Protein AF-A0A1G2YUL6-F1 (afdb_monomer)

Foldseek 3Di:
DPLVLVLVLLVVLLVVLVVPLVPDDFFQVVVQVVSQVSSCVSVVVPDPDGQWDWDPPDFTKIKGKDADPADFDPVQLVVQLCVVLVPPDDPDPPDPDDAWGWDDDDQWIWTQGPVRNMIMIMGTDDPVPGGNVVSSVVSSVVSVSVSSSSVSRVVRRVVVVVVVVPPDDDDDDDDDD

Structure (mmCIF, N/CA/C/O backbone):
data_AF-A0A1G2YUL6-F1
#
_entry.id   AF-A0A1G2YUL6-F1
#
loop_
_atom_site.group_PDB
_atom_site.id
_atom_site.type_symbol
_atom_site.label_atom_id
_atom_site.label_alt_id
_atom_site.label_comp_id
_atom_site.label_asym_id
_atom_site.label_entity_id
_atom_site.label_seq_id
_atom_site.pdbx_PDB_ins_code
_atom_site.Cartn_x
_atom_site.Cartn_y
_atom_site.Cartn_z
_atom_site.occupancy
_atom_site.B_iso_or_equiv
_atom_site.auth_seq_id
_atom_site.auth_comp_id
_atom_site.auth_asym_id
_atom_site.auth_atom_id
_atom_site.pdbx_PDB_model_num
ATOM 1 N N . MET A 1 1 ? -8.689 -12.193 5.234 1.00 68.38 1 MET A N 1
ATOM 2 C CA . MET A 1 1 ? -7.467 -12.429 6.040 1.00 68.38 1 MET A CA 1
ATOM 3 C C . MET A 1 1 ? -7.483 -11.539 7.281 1.00 68.38 1 MET A C 1
ATOM 5 O O . MET A 1 1 ? -7.908 -10.392 7.182 1.00 68.38 1 MET A O 1
ATOM 9 N N . GLU A 1 2 ? -7.037 -12.032 8.449 1.00 83.56 2 GLU A N 1
ATOM 10 C CA . GLU A 1 2 ? -6.941 -11.178 9.644 1.00 83.56 2 GLU A CA 1
ATOM 11 C C . GLU A 1 2 ? -5.981 -10.008 9.396 1.00 83.56 2 GLU A C 1
ATOM 13 O O . GLU A 1 2 ? -4.944 -10.163 8.755 1.00 83.56 2 GLU A O 1
ATOM 18 N N . ILE A 1 3 ? -6.290 -8.831 9.947 1.00 86.50 3 ILE A N 1
ATOM 19 C CA . ILE A 1 3 ? -5.481 -7.623 9.723 1.00 86.50 3 ILE A CA 1
ATOM 20 C C . ILE A 1 3 ? -4.007 -7.800 10.124 1.00 86.50 3 ILE A C 1
ATOM 22 O O . ILE A 1 3 ? -3.118 -7.212 9.507 1.00 86.50 3 ILE A O 1
ATOM 26 N N . ASP A 1 4 ? -3.736 -8.629 11.134 1.00 88.31 4 ASP A N 1
ATOM 27 C CA . ASP A 1 4 ? -2.378 -8.951 11.570 1.00 88.31 4 ASP A CA 1
ATOM 28 C C . ASP A 1 4 ? -1.623 -9.820 10.562 1.00 88.31 4 ASP A C 1
ATOM 30 O O . ASP A 1 4 ? -0.446 -9.558 10.293 1.00 88.31 4 ASP A O 1
ATOM 34 N N . ASP A 1 5 ? -2.303 -10.786 9.951 1.00 87.94 5 ASP A N 1
ATOM 35 C CA . ASP A 1 5 ? -1.745 -11.608 8.880 1.00 87.94 5 ASP A CA 1
ATOM 36 C C . ASP A 1 5 ? -1.470 -10.755 7.636 1.00 87.94 5 ASP A C 1
ATOM 38 O O . ASP A 1 5 ? -0.394 -10.858 7.041 1.00 87.94 5 ASP A O 1
ATOM 42 N N . THR A 1 6 ? -2.373 -9.826 7.295 1.00 88.94 6 THR A N 1
ATOM 43 C CA . THR A 1 6 ? -2.173 -8.871 6.194 1.00 88.94 6 THR A CA 1
ATOM 44 C C . THR A 1 6 ? -0.929 -8.011 6.418 1.00 88.94 6 THR A C 1
ATOM 46 O O . THR A 1 6 ? -0.082 -7.899 5.529 1.00 88.94 6 THR A O 1
ATOM 49 N N . ILE A 1 7 ? -0.759 -7.441 7.619 1.00 91.81 7 ILE A N 1
ATOM 50 C CA . ILE A 1 7 ? 0.425 -6.636 7.965 1.00 91.81 7 ILE A CA 1
ATOM 51 C C . ILE A 1 7 ? 1.706 -7.480 7.877 1.00 91.81 7 ILE A C 1
ATOM 53 O O . ILE A 1 7 ? 2.714 -7.012 7.341 1.00 91.81 7 ILE A O 1
ATOM 57 N N . GLN A 1 8 ? 1.690 -8.718 8.382 1.00 91.81 8 GLN A N 1
ATOM 58 C CA . GLN A 1 8 ? 2.852 -9.609 8.315 1.00 91.81 8 GLN A CA 1
ATOM 59 C C . GLN A 1 8 ? 3.212 -9.989 6.876 1.00 91.81 8 GLN A C 1
ATOM 61 O O . GLN A 1 8 ? 4.394 -9.981 6.522 1.00 91.81 8 GLN A O 1
ATOM 66 N N . THR A 1 9 ? 2.218 -10.283 6.040 1.00 91.06 9 THR A N 1
ATOM 67 C CA . THR A 1 9 ? 2.405 -10.592 4.618 1.00 91.06 9 THR A CA 1
ATOM 68 C C . THR A 1 9 ? 3.026 -9.410 3.879 1.00 91.06 9 THR A C 1
ATOM 70 O O 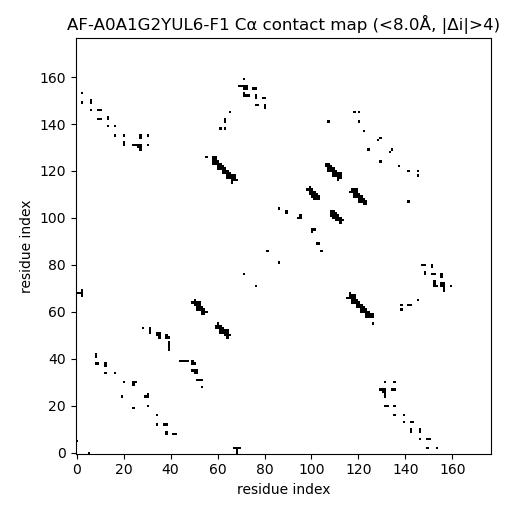. THR A 1 9 ? 4.069 -9.563 3.239 1.00 91.06 9 THR A O 1
ATOM 73 N N . LEU A 1 10 ? 2.479 -8.205 4.056 1.00 92.56 10 LEU A N 1
ATOM 74 C CA . LEU A 1 10 ? 3.045 -6.982 3.483 1.00 92.56 10 LEU A CA 1
AT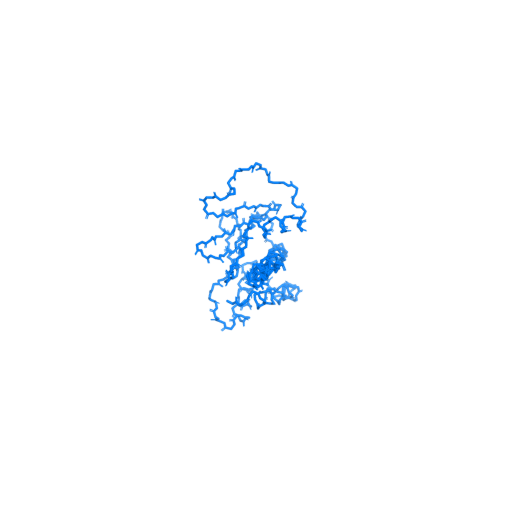OM 75 C C . LEU A 1 10 ? 4.489 -6.737 3.947 1.00 92.56 10 LEU A C 1
ATOM 77 O O . LEU A 1 10 ? 5.354 -6.408 3.133 1.00 92.56 10 LEU A O 1
ATOM 81 N N . ALA A 1 11 ? 4.794 -6.966 5.228 1.00 92.25 11 ALA A N 1
ATOM 82 C CA . ALA A 1 11 ? 6.153 -6.835 5.749 1.00 92.25 11 ALA A CA 1
ATOM 83 C C . ALA A 1 11 ? 7.137 -7.833 5.105 1.00 92.25 11 ALA A C 1
ATOM 85 O O . ALA A 1 11 ? 8.275 -7.462 4.800 1.00 92.25 11 ALA A O 1
ATOM 86 N N . ARG A 1 12 ? 6.715 -9.082 4.858 1.00 90.00 12 ARG A N 1
ATOM 87 C CA . ARG A 1 12 ? 7.531 -10.090 4.151 1.00 90.00 12 ARG A CA 1
ATOM 88 C C . ARG A 1 12 ? 7.799 -9.676 2.709 1.00 90.00 12 ARG A C 1
ATOM 90 O O . ARG A 1 12 ? 8.952 -9.722 2.281 1.00 90.00 12 ARG A O 1
ATOM 97 N N . ILE A 1 13 ? 6.772 -9.218 1.994 1.00 89.81 13 ILE A N 1
ATOM 98 C CA . ILE A 1 13 ? 6.902 -8.739 0.611 1.00 89.81 13 ILE A CA 1
ATOM 99 C C . ILE A 1 13 ? 7.863 -7.559 0.561 1.00 89.81 13 ILE A C 1
ATOM 101 O O . ILE A 1 13 ? 8.831 -7.583 -0.194 1.00 89.81 13 ILE A O 1
ATOM 105 N N . ARG A 1 14 ? 7.688 -6.574 1.446 1.00 91.31 14 ARG A N 1
ATOM 106 C CA . ARG A 1 14 ? 8.591 -5.425 1.554 1.00 91.31 14 ARG A CA 1
ATOM 107 C C . ARG A 1 14 ? 10.057 -5.845 1.718 1.00 91.31 14 ARG A C 1
ATOM 109 O O . ARG A 1 14 ? 10.929 -5.324 1.024 1.00 91.31 14 ARG A O 1
ATOM 116 N N . GLN A 1 15 ? 10.333 -6.792 2.617 1.00 88.19 15 GLN A N 1
ATOM 117 C CA . GLN A 1 15 ? 11.682 -7.330 2.827 1.00 88.19 15 GLN A CA 1
ATOM 118 C C . GLN A 1 15 ? 12.201 -8.112 1.615 1.00 88.19 15 GLN A C 1
ATOM 120 O O . GLN A 1 15 ? 13.402 -8.100 1.340 1.00 88.19 15 GLN A O 1
ATOM 125 N N . ALA A 1 16 ? 11.324 -8.809 0.893 1.00 83.31 16 ALA A N 1
ATOM 126 C CA . ALA A 1 16 ? 11.694 -9.516 -0.323 1.00 83.31 16 ALA A CA 1
ATOM 127 C C . ALA A 1 16 ? 12.105 -8.541 -1.429 1.00 83.31 16 ALA A C 1
ATOM 129 O O . ALA A 1 16 ? 13.115 -8.795 -2.079 1.00 83.31 16 ALA A O 1
ATOM 130 N N . ILE A 1 17 ? 11.439 -7.386 -1.566 1.00 83.69 17 ILE A N 1
ATOM 131 C CA . ILE A 1 17 ? 11.844 -6.346 -2.526 1.00 83.69 17 ILE A CA 1
ATOM 132 C C . ILE A 1 17 ? 13.302 -5.913 -2.272 1.00 83.69 17 ILE A C 1
ATOM 134 O O . ILE A 1 17 ? 14.074 -5.766 -3.218 1.00 83.69 17 ILE A O 1
ATOM 138 N N . ASP A 1 18 ? 13.720 -5.752 -1.012 1.00 74.00 18 ASP A N 1
ATOM 139 C CA . ASP A 1 18 ? 15.114 -5.416 -0.667 1.00 74.00 18 ASP A CA 1
ATOM 140 C C . ASP A 1 18 ? 16.122 -6.507 -1.084 1.00 74.00 18 ASP A C 1
ATOM 142 O O . ASP A 1 18 ? 17.266 -6.198 -1.421 1.00 74.00 18 ASP A O 1
ATOM 146 N N . LYS A 1 19 ? 15.703 -7.779 -1.094 1.00 74.06 19 LYS A N 1
ATOM 147 C CA . LYS A 1 19 ? 16.556 -8.937 -1.417 1.00 74.06 19 LYS A CA 1
ATOM 148 C C . LYS A 1 19 ? 16.568 -9.294 -2.910 1.00 74.06 19 LYS A C 1
ATOM 150 O O . LYS A 1 19 ? 17.602 -9.737 -3.409 1.00 74.06 19 LYS A O 1
ATOM 155 N N . TRP A 1 20 ? 15.437 -9.138 -3.597 1.00 65.12 20 TRP A N 1
ATOM 156 C CA . TRP A 1 20 ? 15.196 -9.642 -4.955 1.00 65.12 20 TRP A CA 1
ATOM 157 C C . TRP A 1 20 ? 15.461 -8.608 -6.048 1.00 65.12 20 TRP A C 1
ATOM 159 O O . TRP A 1 20 ? 16.078 -8.934 -7.062 1.00 65.12 20 TRP A O 1
ATOM 169 N N . VAL A 1 21 ? 15.078 -7.345 -5.833 1.00 56.97 21 VAL A N 1
ATOM 170 C CA . VAL A 1 21 ? 15.185 -6.293 -6.863 1.00 56.97 21 VAL A CA 1
ATOM 171 C C . VAL A 1 21 ? 16.596 -6.088 -7.414 1.00 56.97 21 VAL A C 1
ATOM 173 O O . VAL A 1 21 ? 16.718 -5.824 -8.608 1.00 56.97 21 VAL A O 1
ATOM 176 N N . PRO A 1 22 ? 17.683 -6.239 -6.637 1.00 55.00 22 PRO A N 1
ATOM 177 C CA . PRO A 1 22 ? 19.021 -6.124 -7.206 1.00 55.00 22 PRO A CA 1
ATOM 178 C C . PRO A 1 22 ? 19.447 -7.296 -8.112 1.00 55.00 22 PRO A C 1
ATOM 180 O O . PRO A 1 22 ? 20.512 -7.192 -8.716 1.00 55.00 22 PRO A O 1
ATOM 183 N N . ARG A 1 23 ? 18.716 -8.425 -8.164 1.00 54.09 23 ARG A N 1
ATOM 184 C CA . ARG A 1 23 ? 19.252 -9.700 -8.689 1.00 54.09 23 ARG A CA 1
ATOM 185 C C . ARG A 1 23 ? 18.496 -10.344 -9.853 1.00 54.09 23 ARG A C 1
ATOM 187 O O . ARG A 1 23 ? 19.150 -11.055 -10.609 1.00 54.09 23 ARG A O 1
ATOM 194 N N . THR A 1 24 ? 17.185 -10.151 -10.001 1.00 54.53 24 THR A N 1
ATOM 195 C CA . THR A 1 24 ? 16.380 -11.007 -10.905 1.00 54.53 24 THR A CA 1
ATOM 196 C C . THR A 1 24 ? 15.555 -10.256 -11.949 1.00 54.53 24 THR A C 1
ATOM 198 O O . THR A 1 24 ? 15.545 -10.665 -13.107 1.00 54.53 24 THR A O 1
ATOM 201 N N . ALA A 1 25 ? 14.909 -9.142 -11.596 1.00 62.72 25 ALA A N 1
ATOM 202 C CA . ALA A 1 25 ? 14.001 -8.448 -12.509 1.00 62.72 25 ALA A CA 1
ATOM 203 C C . ALA A 1 25 ? 14.718 -7.351 -13.318 1.00 62.72 25 ALA A C 1
ATOM 205 O O . ALA A 1 25 ? 15.046 -6.279 -12.810 1.00 62.72 25 ALA A O 1
ATOM 206 N N . THR A 1 26 ? 14.937 -7.583 -14.614 1.00 69.62 26 THR A N 1
ATOM 207 C CA . THR A 1 26 ? 15.470 -6.559 -15.536 1.00 69.62 26 THR A CA 1
ATOM 208 C C . THR A 1 26 ? 14.391 -5.637 -16.099 1.00 69.62 26 THR A C 1
ATOM 210 O O . THR A 1 26 ? 14.727 -4.648 -16.750 1.00 69.62 26 THR A O 1
ATOM 213 N N . ARG A 1 27 ? 13.108 -5.945 -15.864 1.00 81.50 27 ARG A N 1
ATOM 214 C CA . ARG A 1 27 ? 11.974 -5.150 -16.338 1.00 81.50 27 ARG A CA 1
ATOM 215 C C . ARG A 1 27 ? 10.962 -4.861 -15.213 1.00 81.50 27 ARG A C 1
ATOM 217 O O . ARG A 1 27 ? 10.790 -5.709 -14.338 1.00 81.50 27 ARG A O 1
ATOM 224 N N . PRO A 1 28 ? 10.303 -3.691 -15.224 1.00 83.75 28 PRO A N 1
ATOM 225 C CA . PRO A 1 28 ? 9.338 -3.309 -14.194 1.00 83.75 28 PRO A CA 1
ATOM 226 C C . PRO A 1 28 ? 8.072 -4.174 -14.137 1.00 83.75 28 PRO A C 1
ATOM 228 O O . PRO A 1 28 ? 7.603 -4.461 -13.044 1.00 83.75 28 PRO A O 1
ATOM 231 N N . ASP A 1 29 ? 7.549 -4.609 -15.283 1.00 84.75 29 ASP A N 1
ATOM 232 C CA . ASP A 1 29 ? 6.396 -5.513 -15.382 1.00 84.75 29 ASP A CA 1
ATOM 233 C C . ASP A 1 29 ? 6.689 -6.868 -14.727 1.00 84.75 29 ASP A C 1
ATOM 235 O O . ASP A 1 29 ? 5.914 -7.341 -13.900 1.00 84.75 29 ASP A O 1
ATOM 239 N N . ALA A 1 30 ? 7.863 -7.441 -15.012 1.00 85.75 30 ALA A N 1
ATOM 240 C CA . ALA A 1 30 ? 8.313 -8.682 -14.381 1.00 85.75 30 ALA A CA 1
ATOM 241 C C . ALA A 1 30 ? 8.476 -8.535 -12.860 1.00 85.75 30 ALA A C 1
ATOM 243 O O . ALA A 1 30 ? 8.122 -9.440 -12.115 1.00 85.75 30 ALA A O 1
ATOM 244 N N . LEU A 1 31 ? 8.960 -7.379 -12.387 1.00 86.69 31 LEU A N 1
ATOM 245 C CA . LEU A 1 31 ? 9.023 -7.106 -10.952 1.00 86.69 31 LEU A CA 1
ATOM 246 C C . LEU A 1 31 ? 7.629 -7.128 -10.314 1.00 86.69 31 LEU A C 1
ATOM 248 O O . LEU A 1 31 ? 7.478 -7.701 -9.242 1.00 86.69 31 LEU A O 1
ATOM 252 N N . ILE A 1 32 ? 6.627 -6.490 -10.923 1.00 88.44 32 ILE A N 1
ATOM 253 C CA . ILE A 1 32 ? 5.277 -6.480 -10.347 1.00 88.44 32 ILE A CA 1
ATOM 254 C C . ILE A 1 32 ? 4.674 -7.889 -10.334 1.00 88.44 32 ILE A C 1
ATOM 256 O O . ILE A 1 32 ? 4.132 -8.292 -9.306 1.00 88.44 32 ILE A O 1
ATOM 260 N N . ALA A 1 33 ? 4.851 -8.658 -11.412 1.00 88.12 33 ALA A N 1
ATOM 261 C CA . ALA A 1 33 ? 4.428 -10.056 -11.465 1.00 88.12 33 ALA A CA 1
ATOM 262 C C . ALA A 1 33 ? 5.063 -10.894 -10.336 1.00 88.12 33 ALA A C 1
ATOM 264 O O . ALA A 1 33 ? 4.340 -11.534 -9.578 1.00 88.12 33 ALA A O 1
ATOM 265 N N . ASP A 1 34 ? 6.384 -10.793 -10.135 1.00 87.12 34 ASP A N 1
ATOM 266 C CA . ASP A 1 34 ? 7.092 -11.497 -9.052 1.00 87.12 34 ASP A CA 1
ATOM 267 C C . ASP A 1 34 ? 6.548 -11.123 -7.654 1.00 87.12 34 ASP A C 1
ATOM 269 O O . ASP A 1 34 ? 6.513 -11.952 -6.740 1.00 87.12 34 ASP A O 1
ATOM 273 N N . LEU A 1 35 ? 6.138 -9.863 -7.452 1.00 87.88 35 LEU A N 1
ATOM 274 C CA . LEU A 1 35 ? 5.561 -9.412 -6.180 1.00 87.88 35 LEU A CA 1
ATOM 275 C C . LEU A 1 35 ? 4.142 -9.936 -5.958 1.00 87.88 35 LEU A C 1
ATOM 277 O O . LEU A 1 35 ? 3.808 -10.271 -4.819 1.00 87.88 35 LEU A O 1
ATOM 281 N N . ASN A 1 36 ? 3.339 -10.035 -7.016 1.00 89.62 36 ASN A N 1
ATOM 282 C CA . ASN A 1 36 ? 2.020 -10.660 -6.956 1.00 89.62 36 ASN A CA 1
ATOM 283 C C . ASN A 1 36 ? 2.138 -12.164 -6.679 1.00 89.62 36 ASN A C 1
ATOM 285 O O . ASN A 1 36 ? 1.462 -12.660 -5.780 1.00 89.62 36 ASN A O 1
ATOM 289 N N . ASP A 1 37 ? 3.065 -12.866 -7.333 1.00 87.06 37 ASP A N 1
ATOM 290 C CA . ASP A 1 37 ? 3.336 -14.284 -7.063 1.00 87.06 37 ASP A CA 1
ATOM 291 C C . ASP A 1 37 ? 3.744 -14.509 -5.601 1.00 87.06 37 ASP A C 1
ATOM 293 O O . ASP A 1 37 ? 3.276 -15.439 -4.938 1.00 87.06 37 ASP A O 1
ATOM 297 N N . LEU A 1 38 ? 4.587 -13.625 -5.056 1.00 86.19 38 LEU A N 1
ATOM 298 C CA . LEU A 1 38 ? 4.981 -13.686 -3.652 1.00 86.19 38 LEU A CA 1
ATOM 299 C C . LEU A 1 38 ? 3.802 -13.430 -2.705 1.00 86.19 38 LEU A C 1
ATOM 301 O O . LEU A 1 38 ? 3.732 -14.054 -1.641 1.00 86.19 38 LEU A O 1
ATOM 305 N N . TYR A 1 39 ? 2.900 -12.516 -3.062 1.00 85.81 39 TYR A N 1
ATOM 306 C CA . TYR A 1 39 ? 1.684 -12.258 -2.296 1.00 85.81 39 TYR A CA 1
ATOM 307 C C . TYR A 1 39 ? 0.774 -13.486 -2.280 1.00 85.81 39 TYR A C 1
ATOM 309 O O . TYR A 1 39 ? 0.469 -13.981 -1.197 1.00 85.81 39 TYR A O 1
ATOM 317 N N . VAL A 1 40 ? 0.454 -14.043 -3.449 1.00 85.81 40 VAL A N 1
ATOM 318 C CA . VAL A 1 40 ? -0.379 -15.248 -3.601 1.00 85.81 40 VAL A CA 1
ATOM 319 C C . VAL A 1 40 ? 0.214 -16.439 -2.839 1.00 85.81 40 VAL A C 1
ATOM 321 O O . VAL A 1 40 ? -0.488 -17.146 -2.110 1.00 85.81 40 VAL A O 1
ATOM 324 N N . ALA A 1 41 ? 1.535 -16.628 -2.919 1.00 83.81 41 ALA A N 1
ATOM 325 C CA . ALA A 1 41 ? 2.231 -17.660 -2.154 1.00 83.81 41 ALA A CA 1
ATOM 326 C C . ALA A 1 41 ? 2.159 -17.424 -0.633 1.00 83.81 41 ALA A C 1
ATOM 328 O O . ALA A 1 41 ? 2.135 -18.381 0.143 1.00 83.81 41 ALA A O 1
ATOM 329 N N . SER A 1 42 ? 2.124 -16.163 -0.194 1.00 81.00 42 SER A N 1
ATOM 330 C CA . SER A 1 42 ? 2.063 -15.787 1.224 1.00 81.00 42 SER A CA 1
ATOM 331 C C . SER A 1 42 ? 0.653 -15.867 1.809 1.00 81.00 42 SER A C 1
ATOM 333 O O . SER A 1 42 ? 0.522 -16.063 3.016 1.00 81.00 42 SER A O 1
ATOM 335 N N . THR A 1 43 ? -0.387 -15.747 0.982 1.00 77.75 43 THR A N 1
ATOM 336 C CA . THR A 1 43 ? -1.796 -15.868 1.389 1.00 77.75 43 THR A CA 1
ATOM 337 C C . THR A 1 43 ? -2.324 -17.303 1.291 1.00 77.75 43 THR A C 1
ATOM 339 O O . THR A 1 43 ? -3.526 -17.520 1.421 1.00 77.75 43 THR A O 1
ATOM 342 N N . GLU A 1 44 ? -1.453 -18.298 1.077 1.00 72.44 44 GLU A N 1
ATOM 343 C CA . GLU A 1 44 ? -1.822 -19.709 0.861 1.00 72.44 44 GLU A CA 1
ATOM 344 C C . GLU A 1 44 ? -2.857 -19.903 -0.271 1.00 72.44 44 GLU A C 1
ATOM 346 O O . GLU A 1 44 ? -3.663 -20.832 -0.221 1.00 72.44 44 GLU A O 1
ATOM 351 N N . ASN A 1 45 ? -2.849 -19.037 -1.295 1.00 60.12 45 ASN A N 1
ATOM 352 C CA . ASN A 1 45 ? -3.858 -18.983 -2.366 1.00 60.12 45 ASN A CA 1
ATOM 353 C C . ASN A 1 45 ? -5.302 -18.748 -1.875 1.00 60.12 45 ASN A C 1
ATOM 355 O O . ASN A 1 45 ? -6.255 -19.155 -2.539 1.00 60.12 45 ASN A O 1
ATOM 359 N N . ARG A 1 46 ? -5.490 -18.148 -0.692 1.00 57.12 46 ARG A N 1
ATOM 360 C CA . ARG A 1 46 ? -6.830 -17.835 -0.164 1.00 57.12 46 ARG A CA 1
ATOM 361 C C . ARG A 1 46 ? -7.431 -16.581 -0.796 1.00 57.12 46 ARG A C 1
ATOM 363 O O . ARG A 1 46 ? -8.650 -16.471 -0.841 1.00 57.12 46 ARG A O 1
ATOM 370 N N . ASP A 1 47 ? -6.571 -15.687 -1.277 1.00 60.53 47 ASP A N 1
ATOM 371 C CA . ASP A 1 47 ? -6.918 -14.480 -2.024 1.00 60.53 47 ASP A CA 1
ATOM 372 C C . ASP A 1 47 ? -6.250 -14.569 -3.399 1.00 60.53 47 ASP A C 1
ATOM 374 O O . ASP A 1 47 ? -5.027 -14.710 -3.484 1.00 60.53 47 ASP A O 1
ATOM 378 N N . PHE A 1 48 ? -7.059 -14.548 -4.461 1.00 57.56 48 PHE A N 1
ATOM 379 C CA . PHE A 1 48 ? -6.588 -14.525 -5.853 1.00 57.56 48 PHE A CA 1
ATOM 380 C C . PHE A 1 48 ? -6.463 -13.099 -6.399 1.00 57.56 48 PHE A C 1
ATOM 382 O O . PHE A 1 48 ? -6.055 -12.924 -7.546 1.00 57.56 48 PHE A O 1
ATOM 389 N N . ASP A 1 49 ? -6.824 -12.099 -5.593 1.00 74.06 49 ASP A N 1
ATOM 390 C CA . ASP A 1 49 ? -6.685 -10.701 -5.962 1.00 74.06 49 ASP A CA 1
ATOM 391 C C . ASP A 1 49 ? -5.199 -10.327 -6.008 1.00 74.06 49 ASP A C 1
ATOM 393 O O . ASP A 1 49 ? -4.414 -10.629 -5.103 1.00 74.06 49 ASP A O 1
ATOM 397 N N . GLU A 1 50 ? -4.800 -9.675 -7.096 1.00 83.00 50 GLU A N 1
ATOM 398 C CA . GLU A 1 50 ? -3.450 -9.152 -7.250 1.00 83.00 50 GLU A CA 1
ATOM 399 C C . GLU A 1 50 ? -3.203 -8.038 -6.223 1.00 83.00 50 GLU A C 1
ATOM 401 O O . GLU A 1 50 ? -3.997 -7.107 -6.088 1.00 83.00 50 GLU A O 1
ATOM 406 N N . LEU A 1 51 ? -2.069 -8.097 -5.515 1.00 89.94 51 LEU A N 1
ATOM 407 C CA . LEU A 1 51 ? -1.680 -7.024 -4.595 1.00 89.94 51 LEU A CA 1
ATOM 408 C C . LEU A 1 51 ? -1.380 -5.731 -5.358 1.00 89.94 51 LEU A C 1
ATOM 410 O O . LEU A 1 51 ? -1.650 -4.640 -4.855 1.00 89.94 51 LEU A O 1
ATOM 414 N N . PHE A 1 52 ? -0.781 -5.858 -6.542 1.00 91.19 52 PHE A N 1
ATOM 415 C CA . PHE A 1 52 ? -0.415 -4.755 -7.412 1.00 91.19 52 PHE A CA 1
ATOM 416 C C . PHE A 1 52 ? -1.033 -4.898 -8.798 1.00 91.19 52 PHE A C 1
ATOM 418 O O . PHE A 1 52 ? -0.755 -5.861 -9.505 1.00 91.19 52 PHE A O 1
ATOM 425 N N . GLU A 1 53 ? -1.737 -3.864 -9.236 1.00 90.94 53 GLU A N 1
ATOM 426 C CA . GLU A 1 53 ? -2.081 -3.657 -10.639 1.00 90.94 53 GLU A CA 1
ATOM 427 C C . GLU A 1 53 ? -1.002 -2.774 -11.289 1.00 90.94 53 GLU A C 1
ATOM 429 O O . GLU A 1 53 ? -0.572 -1.758 -10.723 1.00 90.94 53 GLU A O 1
ATOM 434 N N . TYR A 1 54 ? -0.560 -3.151 -12.488 1.00 86.81 54 TYR A N 1
ATOM 435 C CA . TYR A 1 54 ? 0.436 -2.421 -13.271 1.00 86.81 54 TYR A CA 1
ATOM 436 C C . TYR A 1 54 ? -0.136 -2.039 -14.633 1.00 86.81 54 TYR A C 1
ATOM 438 O O . TYR A 1 54 ? -0.464 -2.910 -15.434 1.00 86.81 54 TYR A O 1
ATOM 446 N N . ASP A 1 55 ? -0.214 -0.737 -14.900 1.00 85.62 55 ASP A N 1
ATOM 447 C CA . ASP A 1 55 ? -0.605 -0.198 -16.201 1.00 85.62 55 ASP A CA 1
ATOM 448 C C . ASP A 1 55 ? 0.583 0.552 -16.813 1.00 85.62 55 ASP A C 1
ATOM 450 O O . ASP A 1 55 ? 1.107 1.504 -16.225 1.00 85.62 55 ASP A O 1
ATOM 454 N N . ASP A 1 56 ? 1.030 0.120 -17.991 1.00 77.62 56 ASP A N 1
ATOM 455 C CA . ASP A 1 56 ? 2.073 0.771 -18.780 1.00 77.62 56 ASP A CA 1
ATOM 456 C C . ASP A 1 56 ? 1.552 1.402 -20.081 1.00 77.62 56 ASP A C 1
ATOM 458 O O . ASP A 1 56 ? 2.341 1.804 -20.938 1.00 77.62 56 ASP A O 1
ATOM 462 N N . VAL A 1 57 ? 0.239 1.553 -20.244 1.00 74.88 57 VAL A N 1
ATOM 463 C CA . VAL A 1 57 ? -0.352 2.123 -21.452 1.00 74.88 57 VAL A CA 1
ATOM 464 C C . VAL A 1 57 ? -0.743 3.581 -21.219 1.00 74.88 57 VAL A C 1
ATOM 466 O O . VAL A 1 57 ? -1.602 3.930 -20.415 1.00 74.88 57 VAL A O 1
ATOM 469 N N . GLY A 1 58 ? -0.134 4.484 -21.988 1.00 77.31 58 GLY A N 1
ATOM 470 C CA . GLY A 1 58 ? -0.494 5.904 -22.024 1.00 77.31 58 GLY A CA 1
ATOM 471 C C . GLY A 1 58 ? -0.053 6.692 -20.784 1.00 77.31 58 GLY A C 1
ATOM 472 O O . GLY A 1 58 ? 0.870 7.503 -20.877 1.00 77.31 58 GLY A O 1
ATOM 473 N N . SER A 1 59 ? -0.734 6.498 -19.649 1.00 76.06 59 SER A N 1
ATOM 474 C CA . SER A 1 59 ? -0.463 7.167 -18.364 1.00 76.06 59 SER A CA 1
ATOM 475 C C . SER A 1 59 ? -0.088 6.136 -17.305 1.00 76.06 59 SER A C 1
ATOM 477 O O . SER A 1 59 ? -0.943 5.737 -16.518 1.00 76.06 59 SER A O 1
ATOM 479 N N . PRO A 1 60 ? 1.181 5.714 -17.267 1.00 83.50 60 PRO A N 1
ATOM 480 C CA . PRO A 1 60 ? 1.534 4.497 -16.581 1.00 83.50 60 PRO A CA 1
ATOM 481 C C . PRO A 1 60 ? 1.444 4.679 -15.062 1.00 83.50 60 PRO A C 1
ATOM 483 O O . PRO A 1 60 ? 1.815 5.726 -14.507 1.00 83.50 60 PRO A O 1
ATOM 486 N N . SER A 1 61 ? 0.927 3.659 -14.390 1.00 88.06 61 SER A N 1
ATOM 487 C CA . SER A 1 61 ? 0.613 3.686 -12.967 1.00 88.06 61 SER A CA 1
ATOM 488 C C . SER A 1 61 ? 0.798 2.329 -12.313 1.00 88.06 61 SER A C 1
ATOM 490 O O . SER A 1 61 ? 0.643 1.289 -12.942 1.00 88.06 61 SER A O 1
ATOM 492 N N . ILE A 1 62 ? 1.115 2.366 -11.022 1.00 91.31 62 ILE A N 1
ATOM 493 C CA . ILE A 1 62 ? 1.039 1.200 -10.143 1.00 91.31 62 ILE A CA 1
ATOM 494 C C . ILE A 1 62 ? -0.071 1.476 -9.140 1.00 91.31 62 ILE A C 1
ATOM 496 O O . ILE A 1 62 ? -0.103 2.566 -8.557 1.00 91.31 62 ILE A O 1
ATOM 500 N N . THR A 1 63 ? -0.934 0.493 -8.920 1.00 92.62 63 THR A N 1
ATOM 501 C CA . THR A 1 63 ? -1.968 0.529 -7.887 1.00 92.62 63 THR A CA 1
ATOM 502 C C . THR A 1 63 ? -1.747 -0.635 -6.939 1.00 92.62 63 THR A C 1
ATOM 504 O O . THR A 1 63 ? -1.577 -1.754 -7.388 1.00 92.62 63 THR A O 1
ATOM 507 N N . LEU A 1 64 ? -1.719 -0.376 -5.635 1.00 94.00 64 LEU A N 1
ATOM 508 C CA . LEU A 1 64 ? -1.719 -1.391 -4.590 1.00 94.00 64 LEU A CA 1
ATOM 509 C C . LEU A 1 64 ? -3.135 -1.498 -4.031 1.00 94.00 64 LEU A C 1
ATOM 511 O O . LEU A 1 64 ? -3.720 -0.467 -3.690 1.00 94.00 64 LEU A O 1
ATOM 515 N N . VAL A 1 65 ? -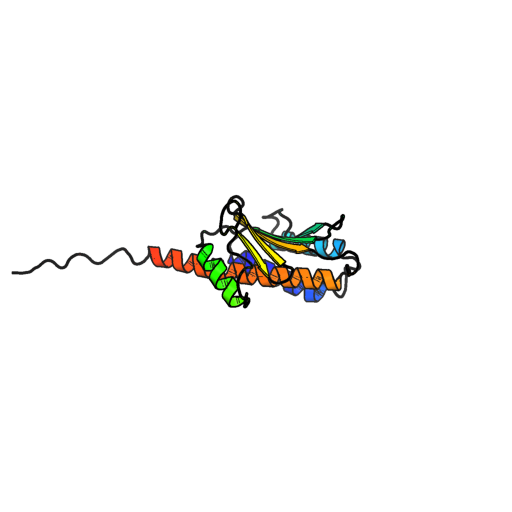3.656 -2.716 -3.910 1.00 91.62 65 VAL A N 1
ATOM 516 C CA . VAL A 1 65 ? -5.000 -2.992 -3.387 1.00 91.62 65 VAL A CA 1
ATOM 517 C C . VAL A 1 65 ? -4.897 -3.906 -2.172 1.00 91.62 65 VAL A C 1
ATOM 519 O O . VAL A 1 65 ? -4.215 -4.924 -2.204 1.00 91.62 65 VAL A O 1
ATOM 522 N N . VAL A 1 66 ? -5.546 -3.527 -1.070 1.00 90.38 66 VAL A N 1
ATOM 523 C CA . VAL A 1 66 ? -5.588 -4.330 0.157 1.00 90.38 66 VAL A CA 1
ATOM 524 C C . VAL A 1 66 ? -7.010 -4.390 0.690 1.00 90.38 66 VAL A C 1
ATOM 526 O O . VAL A 1 66 ? -7.594 -3.356 1.018 1.00 90.38 66 VAL A O 1
ATOM 529 N N . ASN A 1 67 ? -7.528 -5.606 0.843 1.00 88.50 67 ASN A N 1
ATOM 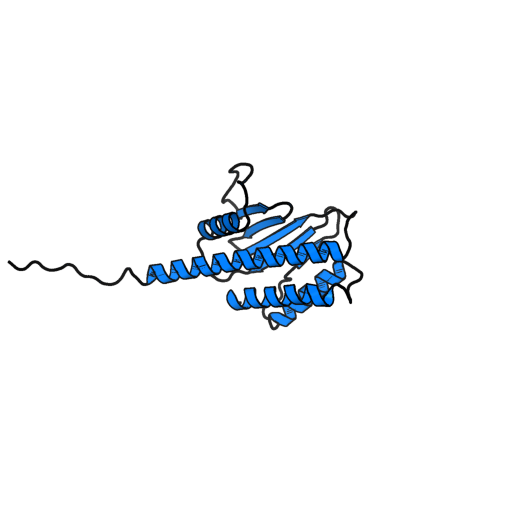530 C CA . ASN A 1 67 ? -8.821 -5.874 1.463 1.00 88.50 67 ASN A CA 1
ATOM 531 C C . ASN A 1 67 ? -8.732 -5.746 2.995 1.00 88.50 67 ASN A C 1
ATOM 533 O O . ASN A 1 67 ? -7.766 -6.188 3.626 1.00 88.50 67 ASN A O 1
ATOM 537 N N . ILE A 1 68 ? -9.738 -5.112 3.599 1.00 87.50 68 ILE A N 1
ATOM 538 C CA . ILE A 1 68 ? -9.822 -4.830 5.034 1.00 87.50 68 ILE A CA 1
ATOM 539 C C . ILE A 1 68 ? -11.125 -5.420 5.575 1.00 87.50 68 ILE A C 1
ATOM 541 O O . ILE A 1 68 ? -12.197 -4.840 5.456 1.00 87.50 68 ILE A O 1
ATOM 545 N N . GLU A 1 69 ? -11.019 -6.577 6.223 1.00 84.94 69 GLU A N 1
ATOM 546 C CA . GLU A 1 69 ? -12.166 -7.359 6.715 1.00 84.94 69 GLU A CA 1
ATOM 547 C C . GLU A 1 69 ? -12.552 -7.036 8.169 1.00 84.94 69 GLU A C 1
ATOM 549 O O . GLU A 1 69 ? -13.053 -7.886 8.904 1.00 84.94 69 GLU A O 1
ATOM 554 N N . VAL A 1 70 ? -12.284 -5.815 8.630 1.00 85.69 70 VAL A N 1
ATOM 555 C CA . VAL A 1 70 ? -12.616 -5.384 9.995 1.00 85.69 70 VAL A CA 1
ATOM 556 C C . VAL A 1 70 ? -13.401 -4.084 9.961 1.00 85.69 70 VAL A C 1
ATOM 558 O O . VAL A 1 70 ? -13.134 -3.216 9.136 1.00 85.69 70 VAL A O 1
ATOM 561 N N . GLU A 1 71 ? -14.357 -3.926 10.874 1.00 86.69 71 GLU A N 1
ATOM 562 C CA . GLU A 1 71 ? -15.041 -2.648 11.063 1.00 86.69 71 GLU A CA 1
ATOM 563 C C . GLU A 1 71 ? -14.125 -1.655 11.791 1.00 86.69 71 GLU A C 1
ATOM 565 O O . GLU A 1 71 ? -13.494 -1.980 12.801 1.00 86.69 71 GLU A O 1
ATOM 570 N N . PHE A 1 72 ? -14.075 -0.417 11.302 1.00 87.12 72 PHE A N 1
ATOM 571 C CA . PHE A 1 72 ? -13.302 0.665 11.907 1.00 87.12 72 PHE A CA 1
ATOM 572 C C . PHE A 1 72 ? -13.951 2.025 11.643 1.00 87.12 72 PHE A C 1
ATOM 574 O O . PHE A 1 72 ? -14.719 2.199 10.695 1.00 87.12 72 PHE A O 1
ATOM 581 N N . ASP A 1 73 ? -13.612 3.016 12.470 1.00 85.44 73 ASP A N 1
ATOM 582 C CA . ASP A 1 73 ? -13.956 4.408 12.183 1.00 85.44 73 ASP A CA 1
ATOM 583 C C . ASP A 1 73 ? -12.996 4.966 11.123 1.00 85.44 73 ASP A C 1
ATOM 585 O O . ASP A 1 73 ? -11.851 5.319 11.420 1.00 85.44 73 ASP A O 1
ATOM 589 N N . LEU A 1 74 ? -13.475 5.036 9.878 1.00 83.19 74 LEU A N 1
ATOM 590 C CA . LEU A 1 74 ? -12.723 5.562 8.739 1.00 83.19 74 LEU A CA 1
ATOM 591 C C . LEU A 1 74 ? -12.235 6.994 8.969 1.00 83.19 74 LEU A C 1
ATOM 593 O O . LEU A 1 74 ? -11.126 7.330 8.557 1.00 83.19 74 LEU A O 1
ATOM 597 N N . LYS A 1 75 ? -13.034 7.835 9.634 1.00 82.56 75 LYS A N 1
ATOM 598 C CA . LYS A 1 75 ? -12.667 9.230 9.876 1.00 82.56 75 LYS A CA 1
ATOM 599 C C . LYS A 1 75 ? -11.467 9.300 10.816 1.00 82.56 75 LYS A C 1
ATOM 601 O O . LYS A 1 75 ? -10.485 9.957 10.483 1.00 82.56 75 LYS A O 1
ATOM 606 N N . THR A 1 76 ? -11.523 8.579 11.937 1.00 84.81 76 THR A N 1
ATOM 607 C CA . THR A 1 76 ? -10.413 8.517 12.899 1.00 84.81 76 THR A CA 1
ATOM 608 C C . THR A 1 76 ? -9.155 7.931 12.272 1.00 84.81 76 THR A C 1
ATOM 610 O O . THR A 1 76 ? -8.094 8.535 12.374 1.00 84.81 76 THR A O 1
ATOM 613 N N . VAL A 1 77 ? -9.269 6.804 11.559 1.00 86.31 77 VAL A N 1
ATOM 614 C CA . VAL A 1 77 ? -8.118 6.175 10.886 1.00 86.31 77 VAL A CA 1
ATOM 615 C C . VAL A 1 77 ? -7.445 7.148 9.927 1.00 86.31 77 VAL A C 1
ATOM 617 O O . VAL A 1 77 ? -6.225 7.272 9.920 1.00 86.31 77 VAL A O 1
ATOM 620 N N . MET A 1 78 ? -8.223 7.870 9.123 1.00 82.56 78 MET A N 1
ATOM 621 C CA . MET A 1 78 ? -7.654 8.838 8.194 1.00 82.56 78 MET A CA 1
ATOM 622 C C . MET A 1 78 ? -6.974 10.019 8.887 1.00 82.56 78 MET A C 1
ATOM 624 O O . MET A 1 78 ? -5.943 10.484 8.404 1.00 82.56 78 MET A O 1
ATOM 628 N N . GLU A 1 79 ? -7.558 10.547 9.962 1.00 83.00 79 GLU A N 1
ATOM 629 C CA . GLU A 1 79 ? -6.957 11.630 10.745 1.00 83.00 79 GLU A CA 1
ATOM 630 C C . GLU A 1 79 ? -5.620 11.177 11.350 1.00 83.00 79 GLU A C 1
ATOM 632 O O . GLU A 1 79 ? -4.607 11.850 11.149 1.00 83.00 79 GLU A O 1
ATOM 637 N N . ASP A 1 80 ? -5.587 9.990 11.957 1.00 86.38 80 ASP A N 1
ATOM 638 C CA . ASP A 1 80 ? -4.388 9.408 12.566 1.00 86.38 80 ASP A CA 1
ATOM 639 C C . ASP A 1 80 ? -3.285 9.143 11.517 1.00 86.38 80 ASP A C 1
ATOM 641 O O . ASP A 1 80 ? -2.128 9.533 11.706 1.00 86.38 80 ASP A O 1
ATOM 645 N N . VAL A 1 81 ? -3.636 8.573 10.354 1.00 85.62 81 VAL A N 1
ATOM 646 C CA . VAL A 1 81 ? -2.691 8.360 9.238 1.00 85.62 81 VAL A CA 1
ATOM 647 C C . VAL A 1 81 ? -2.136 9.685 8.717 1.00 85.62 81 VAL A C 1
ATOM 649 O O . VAL A 1 81 ? -0.942 9.788 8.437 1.00 85.62 81 VAL A O 1
ATOM 652 N N . ARG A 1 82 ? -2.967 10.725 8.598 1.00 79.56 82 ARG A N 1
ATOM 653 C CA . ARG A 1 82 ? -2.514 12.050 8.144 1.00 79.56 82 ARG A CA 1
ATOM 654 C C . ARG A 1 82 ? -1.529 12.677 9.115 1.00 79.56 82 ARG A C 1
ATOM 656 O O . ARG A 1 82 ? -0.521 13.219 8.667 1.00 79.56 82 ARG A O 1
ATOM 663 N N . THR A 1 83 ? -1.807 12.592 10.414 1.00 83.81 83 THR A N 1
ATOM 664 C CA . THR A 1 83 ? -0.892 13.064 11.456 1.00 83.81 83 THR A CA 1
ATOM 665 C C . THR A 1 83 ? 0.431 12.313 11.394 1.00 83.81 83 THR A C 1
ATOM 667 O O . THR A 1 83 ? 1.492 12.929 11.447 1.00 83.81 83 THR A O 1
ATOM 670 N N . ARG A 1 84 ? 0.384 10.991 11.215 1.00 83.75 84 ARG A N 1
ATOM 671 C CA . ARG A 1 84 ? 1.575 10.145 11.110 1.00 83.75 84 ARG A CA 1
ATOM 672 C C . ARG A 1 84 ? 2.439 10.460 9.887 1.00 83.75 84 ARG A C 1
ATOM 674 O O . ARG A 1 84 ? 3.661 10.422 9.986 1.00 83.75 84 ARG A O 1
ATOM 681 N N . LEU A 1 85 ? 1.812 10.758 8.750 1.00 80.75 85 LEU A N 1
ATOM 682 C CA . LEU A 1 85 ? 2.492 11.064 7.487 1.00 80.75 85 LEU A CA 1
ATOM 683 C C . LEU A 1 85 ? 2.813 12.558 7.300 1.00 80.75 85 LEU A C 1
ATOM 685 O O . LEU A 1 85 ? 3.270 12.945 6.226 1.00 80.75 85 LEU A O 1
ATOM 689 N N . ASP A 1 86 ? 2.567 13.389 8.318 1.00 80.88 86 ASP A N 1
ATOM 690 C CA . ASP A 1 86 ? 2.780 14.844 8.298 1.00 80.88 86 ASP A CA 1
ATOM 691 C C . ASP A 1 86 ? 2.135 15.539 7.077 1.00 80.88 86 ASP A C 1
ATOM 693 O O . ASP A 1 86 ? 2.726 16.364 6.375 1.00 80.88 86 ASP A O 1
ATOM 697 N N . ILE A 1 87 ? 0.887 15.166 6.768 1.00 72.19 87 ILE A N 1
ATOM 698 C CA . ILE A 1 87 ? 0.150 15.732 5.631 1.00 72.19 87 ILE A CA 1
ATOM 699 C C . ILE A 1 87 ? -0.442 17.089 6.036 1.00 72.19 87 ILE A C 1
ATOM 701 O O . ILE A 1 87 ? -1.507 17.175 6.650 1.00 72.19 87 ILE A O 1
ATOM 705 N N . LEU A 1 88 ? 0.244 18.165 5.642 1.00 58.25 88 LEU A N 1
ATOM 706 C CA . LEU A 1 88 ? -0.156 19.563 5.848 1.00 58.25 88 LEU A CA 1
ATOM 707 C C . LEU A 1 88 ? -1.371 19.951 4.975 1.00 58.25 88 LEU A C 1
ATOM 709 O O . LEU A 1 88 ? -1.230 20.637 3.970 1.00 58.25 88 LEU A O 1
ATOM 713 N N . GLN A 1 89 ? -2.568 19.536 5.393 1.00 55.09 89 GLN A N 1
ATOM 714 C CA . GLN A 1 89 ? -3.893 19.886 4.845 1.00 55.09 89 GLN A CA 1
ATOM 715 C C . GLN A 1 89 ? -4.221 19.436 3.397 1.00 55.09 89 GLN A C 1
ATOM 717 O O . GLN A 1 89 ? -3.388 19.493 2.493 1.00 55.09 89 GLN A O 1
ATOM 722 N N . PRO A 1 90 ? -5.484 19.052 3.118 1.00 53.97 90 PRO A N 1
ATOM 723 C CA . PRO A 1 90 ? -5.962 18.886 1.749 1.00 53.97 90 PRO A CA 1
ATOM 724 C C . PRO A 1 90 ? -6.087 20.246 1.044 1.00 53.97 90 PRO A C 1
ATOM 726 O O . PRO A 1 90 ? -6.548 21.233 1.624 1.00 53.97 90 PRO A O 1
ATOM 729 N N . ARG A 1 91 ? -5.743 20.303 -0.249 1.00 40.94 91 ARG A N 1
ATOM 730 C CA . ARG A 1 91 ? -6.208 21.396 -1.112 1.00 40.94 91 ARG A CA 1
ATOM 731 C C . ARG A 1 91 ? -7.726 21.260 -1.258 1.00 40.94 91 ARG A C 1
ATOM 733 O O . ARG A 1 91 ? -8.177 20.482 -2.080 1.00 40.94 91 ARG A O 1
ATOM 740 N N . ARG A 1 92 ? -8.455 22.065 -0.478 1.00 39.12 92 ARG A N 1
ATOM 741 C CA . ARG A 1 92 ? -9.924 22.202 -0.428 1.00 39.12 92 ARG A CA 1
ATOM 742 C C . ARG A 1 92 ? -10.685 20.964 0.053 1.00 39.12 92 ARG A C 1
ATOM 744 O O . ARG A 1 92 ? -10.330 19.823 -0.204 1.00 39.12 92 ARG A O 1
ATOM 751 N N . ALA A 1 93 ? -11.734 21.251 0.817 1.00 41.69 93 ALA A N 1
ATOM 752 C CA . ALA A 1 93 ? -12.679 20.311 1.402 1.00 41.69 93 ALA A CA 1
ATOM 753 C C . ALA A 1 93 ? -13.677 19.802 0.354 1.00 41.69 93 ALA A C 1
ATOM 755 O O . ALA A 1 93 ? -14.884 19.828 0.579 1.00 41.69 93 ALA A O 1
ATOM 756 N N . ASP A 1 94 ? -13.173 19.364 -0.792 1.00 37.88 94 ASP A N 1
ATOM 757 C CA . ASP A 1 94 ? -14.023 18.839 -1.842 1.00 37.88 94 ASP A CA 1
ATOM 758 C C . ASP A 1 94 ? -14.057 17.317 -1.634 1.00 37.88 94 ASP A C 1
ATOM 760 O O . ASP A 1 94 ? -13.154 16.583 -2.022 1.00 37.88 94 ASP A O 1
ATOM 764 N N . GLU A 1 95 ? -15.097 16.895 -0.904 1.00 42.66 95 GLU A N 1
ATOM 765 C CA . GLU A 1 95 ? -15.640 15.529 -0.878 1.00 42.66 95 GLU A CA 1
ATOM 766 C C . GLU A 1 95 ? -14.908 14.503 0.007 1.00 42.66 95 GLU A C 1
ATOM 768 O O . GLU A 1 95 ? -14.532 13.407 -0.410 1.00 42.66 95 GLU A O 1
ATOM 773 N N . ILE A 1 96 ? -14.843 14.783 1.317 1.00 49.41 96 ILE A N 1
ATOM 774 C CA . ILE A 1 96 ? -14.898 13.684 2.295 1.00 49.41 96 ILE A CA 1
ATOM 775 C C . ILE A 1 96 ? -16.301 13.071 2.197 1.00 49.41 96 ILE A C 1
ATOM 777 O O . ILE A 1 96 ? -17.239 13.535 2.839 1.00 49.41 96 ILE A O 1
ATOM 781 N N . GLY A 1 97 ? -16.414 12.030 1.375 1.00 48.16 97 GLY A N 1
ATOM 782 C CA . GLY A 1 97 ? -17.586 11.169 1.274 1.00 48.16 97 GLY A CA 1
ATOM 783 C C . GLY A 1 97 ? -18.588 11.604 0.211 1.00 48.16 97 GLY A C 1
ATOM 784 O O . GLY A 1 97 ? -19.434 12.447 0.481 1.00 48.16 97 GLY A O 1
ATOM 785 N N . ASN A 1 98 ? -18.522 10.963 -0.961 1.00 42.44 98 ASN A N 1
ATOM 786 C CA . ASN A 1 98 ? -19.714 10.549 -1.721 1.00 42.44 98 ASN A CA 1
ATOM 787 C C . ASN A 1 98 ? -19.448 9.490 -2.822 1.00 42.44 98 ASN A C 1
ATOM 789 O O . ASN A 1 98 ? -20.207 9.415 -3.780 1.00 42.44 98 ASN A O 1
ATOM 793 N N . ALA A 1 99 ? -18.405 8.654 -2.678 1.00 44.88 99 ALA A N 1
ATOM 794 C CA . ALA A 1 99 ? -18.229 7.382 -3.420 1.00 44.88 99 ALA A CA 1
ATOM 795 C C . ALA A 1 99 ? -17.009 6.562 -2.936 1.00 44.88 99 ALA A C 1
ATOM 797 O O . ALA A 1 99 ? -16.938 5.361 -3.131 1.00 44.88 99 ALA A O 1
ATOM 798 N N . GLY A 1 100 ? -16.049 7.209 -2.280 1.00 53.94 100 GLY A N 1
ATOM 799 C CA . GLY A 1 100 ? -14.841 6.615 -1.707 1.00 53.94 100 GLY A CA 1
ATOM 800 C C . GLY A 1 100 ? -14.000 7.765 -1.174 1.00 53.94 100 GLY A C 1
ATOM 801 O O . GLY A 1 100 ? -14.063 8.866 -1.727 1.00 53.94 100 GLY A O 1
ATOM 802 N N . VAL A 1 101 ? -13.302 7.596 -0.050 1.00 58.56 101 VAL A N 1
ATOM 803 C CA . VAL A 1 101 ? -12.566 8.736 0.517 1.00 58.56 101 VAL A CA 1
ATOM 804 C C . VAL A 1 101 ? -11.204 8.833 -0.142 1.00 58.56 101 VAL A C 1
ATOM 806 O O . VAL A 1 101 ? -10.370 7.956 0.067 1.00 58.56 101 VAL A O 1
ATOM 809 N N . VAL A 1 102 ? -11.003 9.898 -0.923 1.00 65.56 102 VAL A N 1
ATOM 810 C CA . VAL A 1 102 ? -9.755 10.155 -1.643 1.00 65.56 102 VAL A CA 1
ATOM 811 C C . VAL A 1 102 ? -8.883 11.142 -0.869 1.00 65.56 102 VAL A C 1
ATOM 813 O O . VAL A 1 102 ? -9.336 12.222 -0.490 1.00 65.56 102 VAL A O 1
ATOM 816 N N . TRP A 1 103 ? -7.619 10.807 -0.628 1.00 76.94 103 TRP A N 1
ATOM 817 C CA . TRP A 1 103 ? -6.610 11.785 -0.204 1.00 76.94 103 TRP A CA 1
ATOM 818 C C . TRP A 1 103 ? -5.282 11.504 -0.890 1.00 76.94 103 TRP A C 1
ATOM 820 O O . TRP A 1 103 ? -5.053 10.397 -1.358 1.00 76.94 103 TRP A O 1
ATOM 830 N N . SER A 1 104 ? -4.395 12.493 -0.937 1.00 78.88 104 SER A N 1
ATOM 831 C CA . SER A 1 104 ? -3.110 12.347 -1.620 1.00 78.88 104 SER A CA 1
ATOM 832 C C . SER A 1 104 ? -1.954 12.746 -0.717 1.00 78.88 104 SER A C 1
ATOM 834 O O . SER A 1 104 ? -2.065 13.665 0.097 1.00 78.88 104 SER A O 1
ATOM 836 N N . HIS A 1 105 ? -0.816 12.089 -0.901 1.00 82.69 105 HIS A N 1
ATOM 837 C CA . HIS A 1 105 ? 0.453 12.478 -0.306 1.00 82.69 105 HIS A CA 1
ATOM 838 C C . HIS A 1 105 ? 1.550 12.412 -1.370 1.00 82.69 105 HIS A C 1
ATOM 840 O O . HIS A 1 105 ? 1.921 11.348 -1.864 1.00 82.69 105 HIS A O 1
ATOM 846 N N . GLY A 1 106 ? 2.042 13.581 -1.787 1.00 83.94 106 GLY A N 1
ATOM 847 C CA . GLY A 1 106 ? 2.965 13.682 -2.915 1.00 83.94 106 GLY A CA 1
ATOM 848 C C . GLY A 1 106 ? 2.319 13.217 -4.225 1.00 83.94 106 GLY A C 1
ATOM 849 O O . GLY A 1 106 ? 1.455 13.902 -4.760 1.00 83.94 106 GLY A O 1
ATOM 850 N N . ARG A 1 107 ? 2.783 12.080 -4.757 1.00 85.56 107 ARG A N 1
ATOM 851 C CA . ARG A 1 107 ? 2.274 11.449 -5.994 1.00 85.56 107 ARG A CA 1
ATOM 852 C C . ARG A 1 107 ? 1.417 10.206 -5.742 1.00 85.56 107 ARG A C 1
ATOM 854 O O . ARG A 1 107 ? 1.084 9.507 -6.696 1.00 85.56 107 ARG A O 1
ATOM 861 N N . TYR A 1 108 ? 1.140 9.912 -4.477 1.00 88.38 108 TYR A N 1
ATOM 862 C CA . TYR A 1 108 ? 0.350 8.765 -4.064 1.00 88.38 108 TYR A CA 1
ATOM 863 C C . TYR A 1 108 ? -1.067 9.229 -3.770 1.00 88.38 108 TYR A C 1
ATOM 865 O O . TYR A 1 108 ? -1.255 10.097 -2.917 1.00 88.38 108 TYR A O 1
ATOM 873 N N . ASP A 1 109 ? -2.029 8.651 -4.473 1.00 86.44 109 ASP A N 1
ATOM 874 C CA . ASP A 1 109 ? -3.455 8.839 -4.241 1.00 86.44 109 ASP A CA 1
ATOM 875 C C . ASP A 1 109 ? -3.982 7.636 -3.462 1.00 86.44 109 ASP A C 1
ATOM 877 O O . ASP A 1 109 ? -3.655 6.496 -3.774 1.00 86.44 109 ASP A O 1
ATOM 881 N N . PHE A 1 110 ? -4.781 7.883 -2.438 1.00 86.94 110 PHE A N 1
ATOM 882 C CA . PHE A 1 110 ? -5.343 6.885 -1.542 1.00 86.94 110 PHE A CA 1
ATOM 883 C C . PHE A 1 110 ? -6.848 6.914 -1.683 1.00 86.94 110 PHE A C 1
ATOM 885 O O . PHE A 1 110 ? -7.426 7.993 -1.613 1.00 86.94 110 PHE A O 1
ATOM 892 N N . VAL A 1 111 ? -7.475 5.756 -1.838 1.00 86.12 111 VAL A N 1
ATOM 893 C CA . VAL A 1 111 ? -8.926 5.611 -1.923 1.00 86.12 111 VAL A CA 1
ATOM 894 C C . VAL A 1 111 ? -9.343 4.459 -1.031 1.00 86.12 111 VAL A C 1
ATOM 896 O O . VAL A 1 111 ? -8.893 3.337 -1.234 1.00 86.12 111 VAL A O 1
ATOM 899 N N . TYR A 1 112 ? -10.210 4.717 -0.055 1.00 85.44 112 TYR A N 1
ATOM 900 C CA . TYR A 1 112 ? -10.924 3.636 0.622 1.00 85.44 112 TYR A CA 1
ATOM 901 C C . TYR A 1 112 ? -12.307 3.469 -0.004 1.00 85.44 112 TYR A C 1
ATOM 903 O O . TYR A 1 112 ? -13.130 4.390 0.055 1.00 85.44 112 TYR A O 1
ATOM 911 N N . ASP A 1 113 ? -12.529 2.303 -0.605 1.00 83.81 113 ASP A N 1
ATOM 912 C CA . ASP A 1 113 ? -13.804 1.875 -1.170 1.00 83.81 113 ASP A CA 1
ATOM 913 C C . ASP A 1 113 ? -14.571 1.092 -0.099 1.00 83.81 113 ASP A C 1
ATOM 915 O O . ASP A 1 113 ? -14.121 0.051 0.386 1.00 83.81 113 ASP A O 1
ATOM 919 N N . ARG A 1 114 ? -15.718 1.637 0.317 1.00 79.56 114 ARG A N 1
ATOM 920 C CA . ARG A 1 114 ? -16.541 1.037 1.370 1.00 79.56 114 ARG A CA 1
ATOM 921 C C . ARG A 1 114 ? -17.295 -0.193 0.870 1.00 79.56 114 ARG A C 1
ATOM 923 O O . ARG A 1 114 ? -17.561 -1.071 1.684 1.00 79.56 114 ARG A O 1
ATOM 930 N N . ASP A 1 115 ? -17.628 -0.249 -0.416 1.00 80.69 115 ASP A N 1
ATOM 931 C CA . ASP A 1 115 ? -18.450 -1.318 -0.982 1.00 80.69 115 ASP A CA 1
ATOM 932 C C . ASP A 1 115 ? -17.626 -2.597 -1.151 1.00 80.69 115 ASP A C 1
ATOM 934 O O . ASP A 1 115 ? -18.105 -3.686 -0.840 1.00 80.69 115 ASP A O 1
ATOM 938 N N . SER A 1 116 ? -16.364 -2.466 -1.574 1.00 81.38 116 SER A N 1
ATOM 939 C CA . SER A 1 116 ? -15.420 -3.590 -1.630 1.00 81.38 116 SER A CA 1
ATOM 940 C C . SER A 1 116 ? -14.651 -3.821 -0.324 1.00 81.38 116 SER A C 1
ATOM 942 O O . SER A 1 116 ? -13.995 -4.848 -0.180 1.00 81.38 116 SER A O 1
ATOM 944 N N . GLY A 1 117 ? -14.687 -2.874 0.621 1.00 85.62 117 GLY A N 1
ATOM 945 C CA . GLY A 1 117 ? -13.887 -2.938 1.847 1.00 85.62 117 GLY A CA 1
ATOM 946 C C . GLY A 1 117 ? -12.379 -2.870 1.582 1.00 85.62 117 GLY A C 1
ATOM 947 O O . GLY A 1 117 ? -11.595 -3.440 2.337 1.00 85.62 117 GLY A O 1
ATOM 948 N N . SER A 1 118 ? -11.957 -2.204 0.502 1.00 87.88 118 SER A N 1
ATOM 949 C CA . SER A 1 118 ? -10.560 -2.198 0.053 1.00 87.88 118 SER A CA 1
ATOM 950 C C . SER A 1 118 ? -9.920 -0.814 0.142 1.00 87.88 118 SER A C 1
ATOM 952 O O . SER A 1 118 ? -10.514 0.194 -0.252 1.00 87.88 118 SER A O 1
ATOM 954 N N . LEU A 1 119 ? -8.670 -0.770 0.601 1.00 90.38 119 LEU A N 1
ATOM 955 C CA . LEU A 1 119 ? -7.782 0.371 0.416 1.00 90.38 119 LEU A CA 1
ATOM 956 C C . LEU A 1 119 ? -7.054 0.229 -0.921 1.00 90.38 119 LEU A C 1
ATOM 958 O O . LEU A 1 119 ? -6.365 -0.761 -1.157 1.00 90.38 119 LEU A O 1
ATOM 962 N N . ARG A 1 120 ? -7.132 1.266 -1.749 1.00 91.31 120 ARG A N 1
ATOM 963 C CA . ARG A 1 120 ? -6.362 1.422 -2.980 1.00 91.31 120 ARG A CA 1
ATOM 964 C C . ARG A 1 120 ? -5.359 2.554 -2.821 1.00 91.31 120 ARG A C 1
ATOM 966 O O . ARG A 1 120 ? -5.726 3.658 -2.427 1.00 91.31 120 ARG A O 1
ATOM 973 N N . ILE A 1 121 ? -4.102 2.302 -3.157 1.00 91.81 121 ILE A N 1
ATOM 974 C CA . ILE A 1 121 ? -3.056 3.325 -3.245 1.00 91.81 121 ILE A CA 1
ATOM 975 C C . ILE A 1 121 ? -2.593 3.348 -4.690 1.00 91.81 121 ILE A C 1
ATOM 977 O O . ILE A 1 121 ? -2.183 2.318 -5.196 1.00 91.81 121 ILE A O 1
ATOM 981 N N . SER A 1 122 ? -2.649 4.483 -5.371 1.00 91.44 122 SER A N 1
ATOM 982 C CA . SER A 1 122 ? -2.239 4.626 -6.771 1.00 91.44 122 SER A CA 1
ATOM 983 C C . SER A 1 122 ? -1.058 5.580 -6.884 1.00 91.44 122 SER A C 1
ATOM 985 O O . SER A 1 122 ? -1.003 6.591 -6.190 1.00 91.44 122 SER A O 1
ATOM 987 N N . HIS A 1 123 ? -0.121 5.295 -7.784 1.00 90.31 123 HIS A N 1
ATOM 988 C CA . HIS A 1 123 ? 0.978 6.198 -8.107 1.00 90.31 123 HIS A CA 1
ATOM 989 C C . HIS A 1 123 ? 1.181 6.283 -9.619 1.00 90.31 123 HIS A C 1
ATOM 991 O O . HIS A 1 123 ? 1.648 5.339 -10.261 1.00 90.31 123 HIS A O 1
ATOM 997 N N . LYS A 1 124 ? 0.925 7.466 -10.183 1.00 86.44 124 LYS A N 1
ATOM 998 C CA . LYS A 1 124 ? 1.196 7.761 -11.596 1.00 86.44 124 LYS A CA 1
ATOM 999 C C . LYS A 1 124 ? 2.657 8.139 -11.803 1.00 86.44 124 LYS A C 1
ATOM 1001 O O . LYS A 1 124 ? 3.225 8.954 -11.068 1.00 86.44 124 LYS A O 1
ATOM 1006 N N . TYR A 1 125 ? 3.279 7.588 -12.836 1.00 79.12 125 TYR A N 1
ATOM 1007 C CA . TYR A 1 125 ? 4.652 7.915 -13.208 1.00 79.12 125 TYR A CA 1
ATOM 1008 C C . TYR A 1 125 ? 4.771 8.236 -14.701 1.00 79.12 125 TYR A C 1
ATOM 1010 O O . TYR A 1 125 ? 3.804 8.246 -15.451 1.00 79.12 125 TYR A O 1
ATOM 1018 N N . SER A 1 126 ? 5.972 8.623 -15.130 1.00 78.38 126 SER A N 1
ATOM 1019 C CA . SER A 1 126 ? 6.246 8.970 -16.525 1.00 78.38 126 SER A CA 1
ATOM 1020 C C . SER A 1 126 ? 7.041 7.859 -17.193 1.00 78.38 126 SER A C 1
ATOM 1022 O O . SER A 1 126 ? 8.036 7.414 -16.621 1.00 78.38 126 SER A O 1
ATOM 1024 N N . HIS A 1 127 ? 6.695 7.525 -18.442 1.00 71.56 127 HIS A N 1
ATOM 1025 C CA . HIS A 1 127 ? 7.455 6.607 -19.304 1.00 71.56 127 HIS A CA 1
ATOM 1026 C C . HIS A 1 127 ? 8.957 6.913 -19.393 1.00 71.56 127 HIS A C 1
ATOM 1028 O O . HIS A 1 127 ? 9.769 6.017 -19.587 1.00 71.56 127 HIS A O 1
ATOM 1034 N N . LYS A 1 128 ? 9.356 8.174 -19.194 1.00 66.88 128 LYS A N 1
ATOM 1035 C CA . LYS A 1 128 ? 10.766 8.588 -19.245 1.00 66.88 128 LYS A CA 1
ATOM 1036 C C . LYS A 1 128 ? 11.590 8.163 -18.019 1.00 66.88 128 LYS A C 1
ATOM 1038 O O . LYS A 1 128 ? 12.796 8.380 -18.018 1.00 66.88 128 LYS A O 1
ATOM 1043 N N . ARG A 1 129 ? 10.962 7.636 -16.960 1.00 62.12 129 ARG A N 1
ATOM 1044 C CA . ARG A 1 129 ? 11.606 7.260 -15.684 1.00 62.12 129 ARG A CA 1
ATOM 1045 C C . ARG A 1 129 ? 11.270 5.831 -15.238 1.00 62.12 129 ARG A C 1
ATOM 1047 O O . ARG A 1 129 ? 11.288 5.541 -14.046 1.00 62.12 1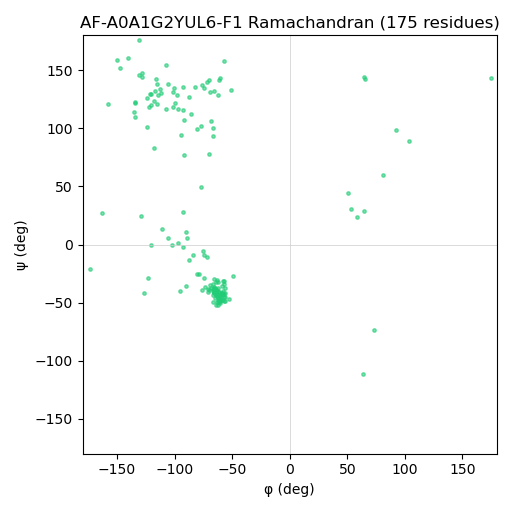29 ARG A O 1
ATOM 1054 N N . VAL A 1 130 ? 10.908 4.959 -16.177 1.00 69.81 130 VAL A N 1
ATOM 1055 C CA . VAL A 1 130 ? 10.460 3.592 -15.873 1.00 69.81 130 VAL A CA 1
ATOM 1056 C C . VAL A 1 130 ? 11.645 2.647 -15.902 1.00 69.81 130 VAL A C 1
ATOM 1058 O O . VAL A 1 130 ? 11.875 1.921 -16.863 1.00 69.81 130 VAL A O 1
ATOM 1061 N N . ASP A 1 131 ? 12.425 2.692 -14.835 1.00 81.44 131 ASP A N 1
ATOM 1062 C CA . ASP A 1 131 ? 13.406 1.660 -14.540 1.00 81.44 131 ASP A CA 1
ATOM 1063 C C . ASP A 1 131 ? 12.927 0.819 -13.346 1.00 81.44 131 ASP A C 1
ATOM 1065 O O . ASP A 1 131 ? 12.145 1.278 -12.504 1.00 81.44 131 ASP A O 1
ATOM 1069 N N . THR A 1 132 ? 13.394 -0.428 -13.266 1.00 83.94 132 THR A N 1
ATOM 1070 C CA . THR A 1 132 ? 12.991 -1.368 -12.211 1.00 83.94 132 THR A CA 1
ATOM 1071 C C . THR A 1 132 ? 13.283 -0.835 -10.806 1.00 83.94 132 THR A C 1
ATOM 1073 O O . THR A 1 132 ? 12.539 -1.121 -9.870 1.00 83.94 132 THR A O 1
ATOM 1076 N N . LYS A 1 133 ? 14.333 -0.022 -10.627 1.00 84.69 133 LYS A N 1
ATOM 1077 C CA . LYS A 1 133 ? 14.679 0.557 -9.321 1.00 84.69 133 LYS A CA 1
ATOM 1078 C C . LYS A 1 133 ? 13.662 1.622 -8.906 1.00 84.69 133 LYS A C 1
ATOM 1080 O O . LYS A 1 133 ? 13.260 1.649 -7.743 1.00 84.69 133 LYS A O 1
ATOM 1085 N N . SER A 1 134 ? 13.217 2.457 -9.840 1.00 86.06 134 SER A N 1
ATOM 1086 C CA . SER A 1 134 ? 12.148 3.433 -9.615 1.00 86.06 134 SER A CA 1
ATOM 1087 C C . SER A 1 134 ? 10.828 2.744 -9.251 1.00 86.06 134 SER A C 1
ATOM 1089 O O . SER A 1 134 ? 10.233 3.088 -8.230 1.00 86.06 134 SER A O 1
ATOM 1091 N N . VAL A 1 135 ? 10.409 1.723 -10.008 1.00 86.81 135 VAL A N 1
ATOM 1092 C CA . VAL A 1 135 ? 9.184 0.949 -9.712 1.00 86.81 135 VAL A CA 1
ATOM 1093 C C . VAL A 1 135 ? 9.287 0.204 -8.381 1.00 86.81 135 VAL A C 1
ATOM 1095 O O . VAL A 1 135 ? 8.364 0.265 -7.575 1.00 86.81 135 VAL A O 1
ATOM 1098 N N . SER A 1 136 ? 10.441 -0.390 -8.077 1.00 88.56 136 SER A N 1
ATOM 1099 C CA . SER A 1 136 ? 10.708 -0.990 -6.767 1.00 88.56 136 SER A CA 1
ATOM 1100 C C . SER A 1 136 ? 10.555 0.006 -5.619 1.00 88.56 136 SER A C 1
ATOM 1102 O O . SER A 1 136 ? 9.953 -0.322 -4.598 1.00 88.56 136 SER A O 1
ATOM 1104 N N . SER A 1 137 ? 11.100 1.217 -5.761 1.00 89.50 137 SER A N 1
ATOM 1105 C CA . SER A 1 137 ? 10.995 2.245 -4.725 1.00 89.50 137 SER A CA 1
ATOM 1106 C C . SER A 1 137 ? 9.551 2.700 -4.520 1.00 89.50 137 SER A C 1
ATOM 1108 O O . SER A 1 137 ? 9.154 2.919 -3.379 1.00 89.50 137 SER A O 1
ATOM 1110 N N . ILE A 1 138 ? 8.776 2.821 -5.603 1.00 91.00 138 ILE A N 1
ATOM 1111 C CA . ILE A 1 138 ? 7.344 3.143 -5.550 1.00 91.00 138 ILE A CA 1
ATOM 1112 C C . ILE A 1 138 ? 6.591 2.030 -4.811 1.00 91.00 138 ILE A C 1
ATOM 1114 O O . ILE A 1 138 ? 5.926 2.312 -3.819 1.00 91.00 138 ILE A O 1
ATOM 1118 N N . ALA A 1 139 ? 6.769 0.767 -5.211 1.00 91.56 139 ALA A N 1
ATOM 1119 C CA . ALA A 1 139 ? 6.111 -0.378 -4.579 1.00 91.56 139 ALA A CA 1
ATOM 1120 C C . ALA A 1 139 ? 6.432 -0.486 -3.075 1.00 91.5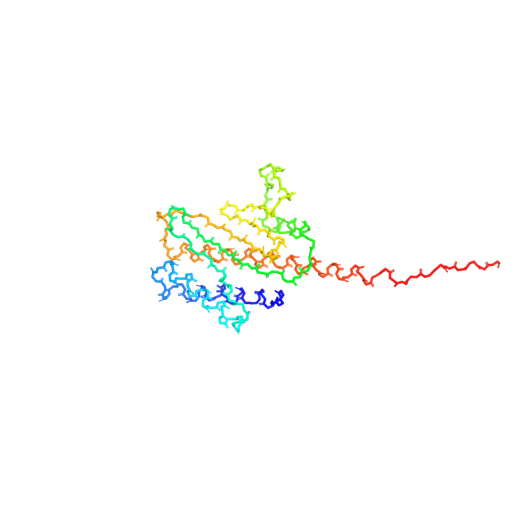6 139 ALA A C 1
ATOM 1122 O O . ALA A 1 139 ? 5.528 -0.688 -2.266 1.00 91.56 139 ALA A O 1
ATOM 1123 N N . LYS A 1 140 ? 7.696 -0.273 -2.669 1.00 92.94 140 LYS A N 1
ATOM 1124 C CA . LYS A 1 140 ? 8.082 -0.235 -1.242 1.00 92.94 140 LYS A CA 1
ATOM 1125 C C . LYS A 1 140 ? 7.327 0.839 -0.477 1.00 92.94 140 LYS A C 1
ATOM 1127 O O . LYS A 1 140 ? 6.801 0.564 0.595 1.00 92.94 140 LYS A O 1
ATOM 1132 N N . GLN A 1 141 ? 7.274 2.044 -1.034 1.00 93.75 141 GLN A N 1
ATOM 1133 C CA . GLN A 1 141 ? 6.614 3.166 -0.387 1.00 93.75 141 GLN A CA 1
ATOM 1134 C C . GLN A 1 141 ? 5.101 2.934 -0.260 1.00 93.75 141 GLN A C 1
ATOM 1136 O O . GLN A 1 141 ? 4.522 3.262 0.772 1.00 93.75 141 GLN A O 1
ATOM 1141 N N . MET A 1 142 ? 4.468 2.329 -1.271 1.00 94.62 142 MET A N 1
ATOM 1142 C CA . MET A 1 142 ? 3.050 1.955 -1.219 1.00 94.62 142 MET A CA 1
ATOM 1143 C C . MET A 1 142 ? 2.784 0.921 -0.125 1.00 94.62 142 MET A C 1
ATOM 1145 O O . MET A 1 142 ? 1.835 1.086 0.637 1.00 94.62 142 MET A O 1
ATOM 1149 N N . ILE A 1 143 ? 3.645 -0.095 0.009 1.00 95.12 143 ILE A N 1
ATOM 1150 C CA . ILE A 1 143 ? 3.541 -1.082 1.093 1.00 95.12 143 ILE A CA 1
ATOM 1151 C C . ILE A 1 143 ? 3.729 -0.415 2.461 1.00 95.12 143 ILE A C 1
ATOM 1153 O O . ILE A 1 143 ? 2.975 -0.709 3.387 1.00 95.12 143 ILE A O 1
ATOM 1157 N N . ASP A 1 144 ? 4.692 0.499 2.595 1.00 94.44 144 ASP A N 1
ATOM 1158 C CA . ASP A 1 144 ? 4.911 1.246 3.837 1.00 94.44 144 ASP A CA 1
ATOM 1159 C C . ASP A 1 144 ? 3.670 2.052 4.236 1.00 94.44 144 ASP A C 1
ATOM 1161 O O . ASP A 1 144 ? 3.221 1.966 5.381 1.00 94.44 144 ASP A O 1
ATOM 1165 N N . TYR A 1 145 ? 3.050 2.752 3.284 1.00 93.62 145 TYR A N 1
ATOM 1166 C CA . TYR A 1 145 ? 1.806 3.466 3.549 1.00 93.62 145 TYR A CA 1
ATOM 1167 C C . TYR A 1 145 ? 0.630 2.536 3.868 1.00 93.62 145 TYR A C 1
ATOM 1169 O O . TYR A 1 145 ? -0.134 2.831 4.786 1.00 93.62 145 TYR A O 1
ATOM 1177 N N . ALA A 1 146 ? 0.484 1.413 3.158 1.00 94.12 146 ALA A N 1
ATOM 1178 C CA . ALA A 1 146 ? -0.569 0.437 3.431 1.00 94.12 146 ALA A CA 1
ATOM 1179 C C . ALA A 1 146 ? -0.426 -0.155 4.840 1.00 94.12 146 ALA A C 1
ATOM 1181 O O . ALA A 1 146 ? -1.397 -0.214 5.590 1.00 94.12 146 ALA A O 1
ATOM 1182 N N . MET A 1 147 ? 0.791 -0.526 5.248 1.00 94.44 147 MET A N 1
ATOM 1183 C CA . MET A 1 147 ? 1.056 -1.014 6.603 1.00 94.44 147 MET A CA 1
ATOM 1184 C C . MET A 1 147 ? 0.743 0.036 7.668 1.00 94.44 147 MET A C 1
ATOM 1186 O O . MET A 1 147 ? 0.215 -0.309 8.724 1.00 94.44 147 MET A O 1
ATOM 1190 N N . ASP A 1 148 ? 1.091 1.299 7.431 1.00 93.31 148 ASP A N 1
ATOM 1191 C CA . ASP A 1 148 ? 0.781 2.372 8.372 1.00 93.31 148 ASP A CA 1
ATOM 1192 C C . ASP A 1 148 ? -0.728 2.614 8.475 1.00 93.31 148 ASP A C 1
ATOM 1194 O O . ASP A 1 148 ? -1.237 2.718 9.589 1.00 93.31 148 ASP A O 1
ATOM 1198 N N . TYR A 1 149 ? -1.462 2.559 7.361 1.00 91.88 149 TYR A N 1
ATOM 1199 C CA . TYR A 1 149 ? -2.925 2.601 7.366 1.00 91.88 149 TYR A CA 1
ATOM 1200 C C . TYR A 1 149 ? -3.539 1.436 8.156 1.00 91.88 149 TYR A C 1
ATOM 1202 O O . TYR A 1 149 ? -4.350 1.654 9.054 1.00 91.88 149 TYR A O 1
ATOM 1210 N N . LEU A 1 150 ? -3.115 0.195 7.889 1.00 93.31 150 LEU A N 1
ATOM 1211 C CA . LEU A 1 150 ? -3.624 -0.992 8.587 1.00 93.31 150 LEU A CA 1
ATOM 1212 C C . LEU A 1 150 ? -3.327 -0.968 10.095 1.00 93.31 150 LEU A C 1
ATOM 1214 O O . LEU A 1 150 ? -4.126 -1.466 10.888 1.00 93.31 150 LEU A O 1
ATOM 1218 N N . LYS A 1 151 ? -2.206 -0.376 10.526 1.00 93.94 151 LYS A N 1
ATOM 1219 C CA . LYS A 1 151 ? -1.916 -0.189 11.958 1.00 93.94 151 LYS A CA 1
ATOM 1220 C C . LYS A 1 151 ? -2.928 0.748 12.619 1.00 93.94 151 LYS A C 1
ATOM 1222 O O . LYS A 1 151 ? -3.377 0.438 13.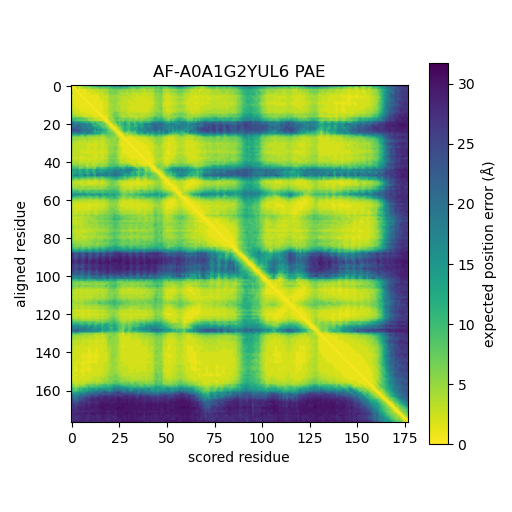723 1.00 93.94 151 LYS A O 1
ATOM 1227 N N . GLU A 1 152 ? -3.313 1.835 11.952 1.00 92.38 152 GLU A N 1
ATOM 1228 C CA . GLU A 1 152 ? -4.339 2.746 12.473 1.00 92.38 152 GLU A CA 1
ATOM 1229 C C . GLU A 1 152 ? -5.735 2.108 12.432 1.00 92.38 152 GLU A C 1
ATOM 1231 O O . GLU A 1 152 ? -6.481 2.210 13.407 1.00 92.38 152 GLU A O 1
ATOM 1236 N N . VAL A 1 153 ? -6.066 1.339 11.385 1.00 90.88 153 VAL A N 1
ATOM 1237 C CA . VAL A 1 153 ? -7.290 0.512 11.346 1.00 90.88 153 VAL A CA 1
ATOM 1238 C C . VAL A 1 153 ? -7.343 -0.438 12.537 1.00 90.88 153 VAL A C 1
ATOM 1240 O O . VAL A 1 153 ? -8.338 -0.476 13.260 1.00 90.88 153 VAL A O 1
ATOM 1243 N N . LYS A 1 154 ? -6.252 -1.163 12.802 1.00 91.75 154 LYS A N 1
ATOM 1244 C CA . LYS A 1 154 ? -6.147 -2.068 13.950 1.00 91.75 154 LYS A CA 1
ATOM 1245 C C . LYS A 1 154 ? -6.343 -1.329 15.277 1.00 91.75 154 LYS A C 1
ATOM 1247 O O . LYS A 1 154 ? -7.011 -1.845 16.175 1.00 91.75 154 LYS A O 1
ATOM 1252 N N . ALA A 1 155 ? -5.750 -0.146 15.432 1.00 89.75 155 ALA A N 1
ATOM 1253 C CA . ALA A 1 155 ? -5.902 0.667 16.636 1.00 89.75 155 ALA A CA 1
ATOM 1254 C C . ALA A 1 155 ? -7.351 1.154 16.817 1.00 89.75 155 ALA A C 1
ATOM 1256 O O . ALA A 1 155 ? -7.886 1.085 17.925 1.00 89.75 155 ALA A O 1
ATOM 1257 N N . SER A 1 156 ? -7.996 1.585 15.731 1.00 88.94 156 SER A N 1
ATOM 1258 C CA . SER A 1 156 ? -9.396 2.017 15.697 1.00 88.94 156 SER A CA 1
ATOM 1259 C C . SER A 1 156 ? -10.354 0.874 16.052 1.00 88.94 156 SER A C 1
ATOM 1261 O O . SER A 1 156 ? -11.145 1.003 16.987 1.00 88.94 156 SER A O 1
ATOM 1263 N N . ALA A 1 157 ? -10.203 -0.294 15.421 1.00 86.81 157 ALA A N 1
ATOM 1264 C CA . ALA A 1 157 ? -11.026 -1.474 15.694 1.00 86.81 157 ALA A CA 1
ATOM 1265 C C . ALA A 1 157 ? -10.949 -1.914 17.171 1.00 86.81 157 ALA A C 1
ATOM 1267 O O . ALA A 1 157 ? -11.966 -2.234 17.791 1.00 86.81 157 ALA A O 1
ATOM 1268 N N . LYS A 1 158 ? -9.755 -1.856 17.784 1.00 85.00 158 LYS A N 1
ATOM 1269 C CA . LYS A 1 158 ? -9.574 -2.145 19.218 1.00 85.00 158 LYS A CA 1
ATOM 1270 C C . LYS A 1 158 ? -10.304 -1.156 20.129 1.00 85.00 158 LYS A C 1
ATOM 1272 O O . LYS A 1 158 ? -10.875 -1.580 21.132 1.00 85.00 158 LYS A O 1
ATOM 1277 N N . LYS A 1 159 ? -10.295 0.142 19.801 1.00 80.56 159 LYS A N 1
ATOM 1278 C CA . LYS A 1 159 ? -11.022 1.171 20.568 1.00 80.56 159 LYS A CA 1
ATOM 1279 C C . LYS A 1 159 ? -12.534 0.923 20.517 1.00 80.56 159 LYS A C 1
ATOM 1281 O O . LYS A 1 159 ? -13.183 0.957 21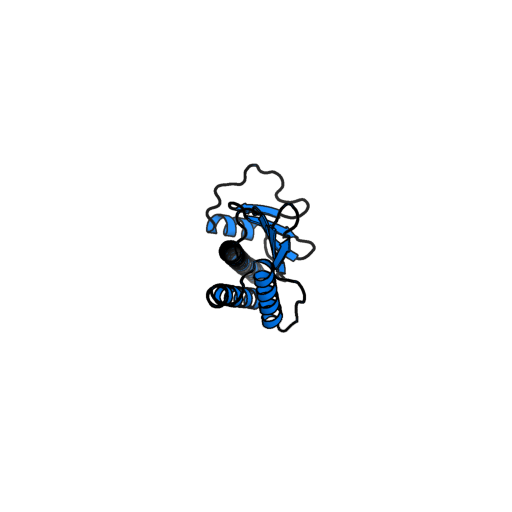.559 1.00 80.56 159 LYS A O 1
ATOM 1286 N N . SER A 1 160 ? -13.068 0.585 19.344 1.00 70.06 160 SER A N 1
ATOM 1287 C CA . SER A 1 160 ? -14.488 0.253 19.162 1.00 70.06 160 SER A CA 1
ATOM 1288 C C . SER A 1 160 ? -14.909 -1.009 19.923 1.00 70.06 160 SER A C 1
ATOM 1290 O O . SER A 1 160 ? -15.983 -1.039 20.522 1.00 70.06 160 SER A O 1
ATOM 1292 N N . ALA A 1 161 ? -14.052 -2.035 19.963 1.00 68.62 161 ALA A N 1
ATOM 1293 C CA . ALA A 1 161 ? -14.299 -3.246 20.747 1.00 68.62 161 ALA A CA 1
ATOM 1294 C C . ALA A 1 161 ? -14.254 -2.987 22.266 1.00 68.62 161 ALA A C 1
ATOM 1296 O O . ALA A 1 161 ? -15.067 -3.536 23.005 1.00 68.62 161 ALA A O 1
ATOM 1297 N N . GLY A 1 162 ? -13.344 -2.121 22.731 1.00 57.00 162 GLY A N 1
ATOM 1298 C CA . GLY A 1 162 ? -13.244 -1.728 24.141 1.00 57.00 162 GLY A CA 1
ATOM 1299 C C . GLY A 1 162 ? -14.417 -0.871 24.628 1.00 57.00 162 GLY A C 1
ATOM 1300 O O . GLY A 1 162 ? -14.859 -1.041 25.760 1.00 57.00 162 GLY A O 1
ATOM 1301 N N . ALA A 1 163 ? -14.970 -0.009 23.768 1.00 54.72 163 ALA A N 1
ATOM 1302 C CA . ALA A 1 163 ? -16.128 0.828 24.094 1.00 54.72 163 ALA A CA 1
ATOM 1303 C C . ALA A 1 163 ? -17.414 0.014 24.334 1.00 54.72 163 ALA A C 1
ATOM 1305 O O . ALA A 1 163 ? -18.243 0.401 25.150 1.00 54.72 163 ALA A O 1
ATOM 1306 N N . ARG A 1 164 ? -17.566 -1.152 23.688 1.00 50.97 164 ARG A N 1
ATOM 1307 C CA . ARG A 1 164 ? -18.691 -2.074 23.942 1.00 50.97 164 ARG A CA 1
ATOM 1308 C C . ARG A 1 164 ? -18.559 -2.863 25.257 1.00 50.97 164 ARG A C 1
ATOM 1310 O O . ARG A 1 164 ? -19.482 -3.586 25.608 1.00 50.97 164 ARG A O 1
ATOM 1317 N N . GLY A 1 165 ? -17.436 -2.749 25.973 1.00 44.44 165 GLY A N 1
ATOM 1318 C CA . GLY A 1 165 ? -17.152 -3.509 27.197 1.00 44.44 165 GLY A CA 1
ATOM 1319 C C . GLY A 1 165 ? -17.326 -2.745 28.515 1.00 44.44 165 GLY A C 1
ATOM 1320 O O . GLY A 1 165 ? -17.081 -3.333 29.565 1.00 44.44 165 GLY A O 1
ATOM 1321 N N . THR A 1 166 ? -17.705 -1.462 28.491 1.00 45.44 166 THR A N 1
ATOM 1322 C CA . THR A 1 166 ? -17.763 -0.612 29.702 1.00 45.44 166 THR A CA 1
ATOM 1323 C C . THR A 1 166 ? -19.131 -0.016 30.036 1.00 45.44 166 THR A C 1
ATOM 1325 O O . THR A 1 166 ? -19.235 0.647 31.063 1.00 45.44 166 THR A O 1
ATOM 1328 N N . ASP A 1 167 ? -20.176 -0.278 29.246 1.00 47.66 167 ASP A N 1
ATOM 1329 C CA . ASP A 1 167 ? -21.512 0.302 29.486 1.00 47.66 167 ASP A CA 1
ATOM 1330 C C . ASP A 1 167 ? -22.489 -0.609 30.246 1.00 47.66 167 ASP A C 1
ATOM 1332 O O . ASP A 1 167 ? -23.599 -0.184 30.561 1.00 47.66 167 ASP A O 1
ATOM 1336 N N . ASP A 1 168 ? -22.070 -1.812 30.644 1.00 51.47 168 ASP A N 1
ATOM 1337 C CA . ASP A 1 168 ? -22.857 -2.650 31.547 1.00 51.47 168 ASP A CA 1
ATOM 1338 C C . ASP A 1 168 ? -22.225 -2.695 32.946 1.00 51.47 168 ASP A C 1
ATOM 1340 O O . ASP A 1 168 ? -21.152 -3.258 33.156 1.00 51.47 168 ASP A O 1
ATOM 1344 N N . ILE A 1 169 ? -22.997 -2.175 33.912 1.00 55.59 169 ILE A N 1
ATOM 1345 C CA . ILE A 1 169 ? -22.898 -2.297 35.381 1.00 55.59 169 ILE A CA 1
ATOM 1346 C C . ILE A 1 169 ? -22.331 -1.059 36.116 1.00 55.59 169 ILE A C 1
ATOM 1348 O O . ILE A 1 169 ? -21.177 -1.025 36.533 1.00 55.59 169 ILE A O 1
ATOM 1352 N N . GLN A 1 170 ? -23.225 -0.132 36.493 1.00 43.19 170 GLN A N 1
ATOM 1353 C CA . GLN A 1 170 ? -23.582 0.011 37.917 1.00 43.19 170 GLN A CA 1
ATOM 1354 C C . GLN A 1 170 ? -24.950 0.686 38.144 1.00 43.19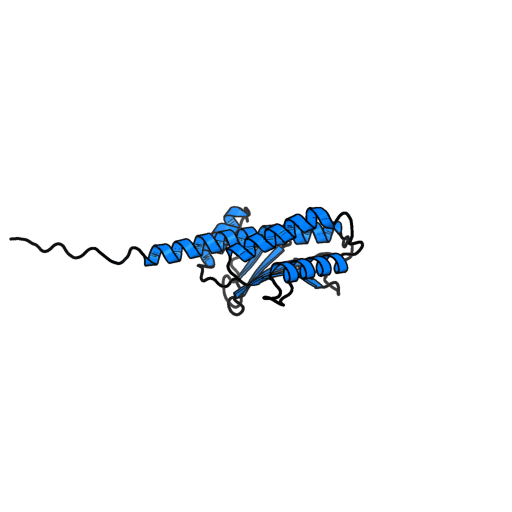 170 GLN A C 1
ATOM 1356 O O . GLN A 1 170 ? -25.205 1.818 37.747 1.00 43.19 170 GLN A O 1
ATOM 1361 N N . LEU A 1 171 ? -25.810 -0.085 38.815 1.00 53.84 171 LEU A N 1
ATOM 1362 C CA . LEU A 1 171 ? -27.192 0.161 39.239 1.00 53.84 171 LEU A CA 1
ATOM 1363 C C . LEU A 1 171 ? -27.377 1.410 40.133 1.00 53.84 171 LEU A C 1
ATOM 1365 O O . LEU A 1 171 ? -26.440 1.812 40.830 1.00 53.84 171 LEU A O 1
ATOM 1369 N N . PRO A 1 172 ? -28.600 1.981 40.198 1.00 49.91 172 PRO A N 1
ATOM 1370 C CA . PRO A 1 172 ? -28.919 3.090 41.094 1.00 49.91 172 PRO A CA 1
ATOM 1371 C C . PRO A 1 172 ? -28.754 2.668 42.561 1.00 49.91 172 PRO A C 1
ATOM 1373 O O . PRO A 1 172 ? -29.306 1.660 42.999 1.00 49.91 172 PRO A O 1
ATOM 1376 N N . ARG A 1 173 ? -28.005 3.457 43.342 1.00 51.88 173 ARG A N 1
ATOM 1377 C CA . ARG A 1 173 ? -27.983 3.317 44.803 1.00 51.88 173 ARG A CA 1
ATOM 1378 C C . ARG A 1 173 ? -29.345 3.732 45.347 1.00 51.88 173 ARG A C 1
ATOM 1380 O O . ARG A 1 173 ? -29.671 4.917 45.366 1.00 51.88 173 ARG A O 1
ATOM 1387 N N . GLU A 1 174 ? -30.117 2.739 45.772 1.00 54.25 174 GLU A N 1
ATOM 1388 C CA . GLU A 1 174 ? -31.321 2.925 46.570 1.00 54.25 174 GLU A CA 1
ATOM 1389 C C . GLU A 1 174 ? -31.027 3.815 47.780 1.00 54.25 174 GLU A C 1
ATOM 1391 O O . GLU A 1 174 ? -30.048 3.623 48.509 1.00 54.25 174 GLU A O 1
ATOM 1396 N N . GLY A 1 175 ? -31.906 4.795 47.983 1.00 47.81 175 GLY A N 1
ATOM 1397 C CA . GLY A 1 175 ? -31.973 5.545 49.220 1.00 47.81 175 GLY A CA 1
ATOM 1398 C C . GLY A 1 175 ? -32.293 4.615 50.385 1.00 47.81 175 GLY A C 1
ATOM 1399 O O . GLY A 1 175 ? -33.120 3.709 50.280 1.00 47.81 175 GLY A O 1
ATOM 1400 N N . LYS A 1 176 ? -31.660 4.877 51.523 1.00 46.47 176 LYS A N 1
ATOM 1401 C CA . LYS A 1 176 ? -32.201 4.476 52.815 1.00 46.47 176 LYS A CA 1
ATOM 1402 C C . LYS A 1 176 ? -32.539 5.733 53.600 1.00 46.47 176 LYS A C 1
ATOM 1404 O O . LYS A 1 176 ? -31.737 6.665 53.648 1.00 46.47 176 LYS A O 1
ATOM 1409 N N . ALA A 1 177 ? -33.778 5.713 54.082 1.00 49.44 177 ALA A N 1
ATOM 1410 C CA . ALA A 1 177 ? -34.415 6.662 54.979 1.00 49.44 177 ALA A CA 1
ATOM 1411 C C . ALA A 1 177 ? -33.669 6.803 56.311 1.00 49.44 177 ALA A C 1
ATOM 1413 O O . ALA A 1 177 ? -32.961 5.840 56.692 1.00 49.44 177 ALA A O 1
#

Nearest PDB structures (foldseek):
  3arg-assembly1_C  TM=7.100E-01  e=1.743E+00  Mus musculus
  5yk5-assembly1_A  TM=3.332E-01  e=1.200E-01  Homo sapiens
  5yk5-assembly1_B  TM=3.087E-01  e=4.874E-01  Homo sapiens
  9jq8-assembly1_A  TM=2.342E-01  e=5.195E-01  Promethearchaeum syntrophicum
  4ob9-assembly1_B  TM=3.387E-01  e=1.857E+00  Acinetobacter baumannii ATCC 19606 = CIP 70.34 = JCM 6841

Radius of gyration: 20.06 Å; Cα contacts (8 Å, |Δi|>4): 204; chains: 1; bounding box: 54×42×77 Å

pLDDT: mean 77.48, std 15.65, range [37.88, 95.12]

Sequence (177 aa):
MEIDDTIQTLARIRQAIDKWVPRTATRPDALIADLNDLYVASTENRDFDELFEYDDVGSPSITLVVNIEVEFDLKTVMEDVRTRLDILQPRRADEIGNAGVVWSHGRYDFVYDRDSGSLRISHKYSHKRVDTKSVSSIAKQMIDYAMDYLKEVKASAKKSAGARGTDDIQLPREGKA

Mean predicted aligned error: 10.2 Å

Solvent-accessible surface area (backbone atoms only — not comparable to full-atom values): 10442 Å² total; per-residue (Å²): 119,57,70,68,57,51,44,51,47,51,52,52,52,51,55,42,51,75,68,43,57,88,75,72,45,90,41,49,68,57,43,50,50,55,51,29,52,52,47,32,65,65,49,74,63,75,48,86,72,61,45,57,50,79,46,80,70,95,71,24,31,44,33,39,50,46,78,52,85,66,75,54,55,64,67,59,28,51,53,53,44,34,63,74,68,67,60,86,69,75,90,63,92,79,51,88,64,87,82,40,44,65,51,72,58,93,64,36,38,35,34,41,34,74,89,79,32,27,42,36,39,36,37,72,55,56,86,92,63,75,42,39,67,52,50,50,52,50,54,45,50,52,47,53,51,50,45,52,46,52,51,34,39,54,53,39,28,50,53,59,59,53,61,75,69,69,81,79,86,83,80,84,81,76,85,79,135

Secondary structure (DSSP, 8-state):
--HHHHHHHHHHHHHHHHHHTTTS-SSHHHHHHHHHHHHHHHTTTS--S-SEEEE-SSS-EEEEEEE--S---HHHHHHHHHHHTT----SS---SSSSSEEEEETTEEEEEETTTTEEEEEEE--GGG--HHHHHHHHHHHHHHHHHHHHHHHHHHHHHHHHTTSSS---------